Protein AF-A0AAV0Z6N3-F1 (afdb_monomer)

Nearest PDB structures (foldseek):
  2zvw-assembly2_E  TM=8.796E-01  e=1.161E-08  Arabidopsis thaliana
  6gis-assembly1_C  TM=9.008E-01  e=3.894E-07  Homo sapiens
  8e84-assembly3_C  TM=8.777E-01  e=7.581E-07  Homo sapiens
  7nv0-assembly1_C  TM=8.852E-01  e=5.949E-07  Homo sapiens
  6wac-assembly1_A  TM=8.703E-01  e=3.886E-05  Saccharomyces cerevisiae

Radius of gyration: 22.18 Å; Cα contacts (8 Å, |Δi|>4): 247; chains: 1; bounding box: 55×43×53 Å

pLDDT: mean 71.26, std 20.75, range [21.42, 95.44]

Structure (mmCIF, N/CA/C/O backbone):
data_AF-A0AAV0Z6N3-F1
#
_entry.id   AF-A0AAV0Z6N3-F1
#
loop_
_atom_site.group_PDB
_atom_site.id
_atom_site.type_symbol
_atom_site.label_atom_id
_atom_site.label_alt_id
_atom_site.label_comp_id
_atom_site.label_asym_id
_atom_site.label_entity_id
_atom_site.label_seq_id
_atom_site.pdbx_PDB_ins_code
_atom_site.Cartn_x
_atom_site.Cartn_y
_atom_site.Cartn_z
_atom_site.occupancy
_atom_site.B_iso_or_equiv
_atom_site.auth_seq_id
_atom_site.auth_comp_id
_atom_site.auth_asym_id
_atom_site.auth_atom_id
_atom_site.pdbx_PDB_model_num
ATOM 1 N N . MET A 1 1 ? 9.423 -28.479 -12.939 1.00 25.20 1 MET A N 1
ATOM 2 C CA . MET A 1 1 ? 10.544 -28.458 -11.970 1.00 25.20 1 MET A CA 1
ATOM 3 C C . MET A 1 1 ? 10.750 -27.054 -11.373 1.00 25.20 1 MET A C 1
ATOM 5 O O . MET A 1 1 ? 11.873 -26.590 -11.308 1.00 25.20 1 MET A O 1
ATOM 9 N N . ASN A 1 2 ? 9.684 -26.370 -10.924 1.00 25.98 2 ASN A N 1
ATOM 10 C CA . ASN A 1 2 ? 9.764 -25.022 -10.322 1.00 25.98 2 ASN A CA 1
ATOM 11 C C . ASN A 1 2 ? 8.665 -24.808 -9.256 1.00 25.98 2 ASN A C 1
ATOM 13 O O . ASN A 1 2 ? 8.026 -23.768 -9.179 1.00 25.98 2 ASN A O 1
ATOM 17 N N . LEU A 1 3 ? 8.457 -25.821 -8.408 1.00 26.02 3 LEU A N 1
ATOM 18 C CA . LEU A 1 3 ? 7.497 -25.819 -7.290 1.00 26.02 3 LEU A CA 1
ATOM 19 C C . LEU A 1 3 ? 8.023 -25.132 -6.012 1.00 26.02 3 LEU A C 1
ATOM 21 O O . LEU A 1 3 ? 7.405 -25.222 -4.958 1.00 26.02 3 LEU A O 1
ATOM 25 N N . MET A 1 4 ? 9.170 -24.452 -6.065 1.00 25.97 4 MET A N 1
ATOM 26 C CA . MET A 1 4 ? 9.874 -24.035 -4.848 1.00 25.97 4 MET A CA 1
ATOM 27 C C . MET A 1 4 ? 9.776 -22.531 -4.534 1.00 25.97 4 MET A C 1
ATOM 29 O O . MET A 1 4 ? 9.756 -22.190 -3.363 1.00 25.97 4 MET A O 1
ATOM 33 N N . SER A 1 5 ? 9.659 -21.593 -5.481 1.00 31.53 5 SER A N 1
ATOM 34 C CA . SER A 1 5 ? 9.937 -20.173 -5.151 1.00 31.53 5 SER A CA 1
ATOM 35 C C . SER A 1 5 ? 8.857 -19.452 -4.324 1.00 31.53 5 SER A C 1
ATOM 37 O O . SER A 1 5 ? 9.195 -18.704 -3.409 1.00 31.53 5 SER A O 1
ATOM 39 N N . SER A 1 6 ? 7.567 -19.692 -4.569 1.00 31.03 6 SER A N 1
ATOM 40 C CA . SER A 1 6 ? 6.484 -19.022 -3.824 1.00 31.03 6 SER A CA 1
ATOM 41 C C . SER A 1 6 ? 6.071 -19.740 -2.550 1.00 31.03 6 SER A C 1
ATOM 43 O O . SER A 1 6 ? 5.692 -19.085 -1.580 1.00 31.03 6 SER A O 1
ATOM 45 N N . SER A 1 7 ? 6.180 -21.074 -2.560 1.00 29.70 7 SER A N 1
ATOM 46 C CA . SER A 1 7 ? 6.128 -21.882 -1.349 1.00 29.70 7 SER A CA 1
ATOM 47 C C . SER A 1 7 ? 7.256 -21.420 -0.436 1.00 29.70 7 SER A C 1
ATOM 49 O O . SER A 1 7 ? 6.972 -21.008 0.675 1.00 29.70 7 SER A O 1
ATOM 51 N N . LEU A 1 8 ? 8.497 -21.267 -0.923 1.00 31.36 8 LEU A N 1
ATOM 52 C CA . LEU A 1 8 ? 9.571 -20.702 -0.104 1.00 31.36 8 LEU A CA 1
ATOM 53 C C . LEU A 1 8 ? 9.308 -19.267 0.372 1.00 31.36 8 LEU A C 1
ATOM 55 O O . LEU A 1 8 ? 9.775 -18.957 1.453 1.00 31.36 8 LEU A O 1
ATOM 59 N N . ALA A 1 9 ? 8.596 -18.392 -0.344 1.00 34.25 9 ALA A N 1
ATOM 60 C CA . ALA A 1 9 ? 8.317 -17.033 0.143 1.00 34.25 9 ALA A CA 1
ATOM 61 C C . ALA A 1 9 ? 7.304 -17.017 1.305 1.00 34.25 9 ALA A C 1
ATOM 63 O O . ALA A 1 9 ? 7.584 -16.428 2.348 1.00 34.25 9 ALA A O 1
ATOM 64 N N . HIS A 1 10 ? 6.184 -17.737 1.179 1.00 31.58 10 HIS A N 1
ATOM 65 C CA . HIS A 1 10 ? 5.205 -17.884 2.268 1.00 31.58 10 HIS A CA 1
ATOM 66 C C . HIS A 1 10 ? 5.765 -18.725 3.420 1.00 31.58 10 HIS A C 1
ATOM 68 O O . HIS A 1 10 ? 5.621 -18.366 4.583 1.00 31.58 10 HIS A O 1
ATOM 74 N N . HIS A 1 11 ? 6.501 -19.790 3.109 1.00 29.98 11 HIS A N 1
ATOM 75 C CA . HIS A 1 11 ? 7.144 -20.655 4.091 1.00 29.98 11 HIS A CA 1
ATOM 76 C C . HIS A 1 11 ? 8.338 -19.962 4.764 1.00 29.98 11 HIS A C 1
ATOM 78 O O . HIS A 1 11 ? 8.638 -20.296 5.903 1.00 29.98 11 HIS A O 1
ATOM 84 N N . ARG A 1 12 ? 8.991 -18.972 4.126 1.00 32.56 12 ARG A N 1
ATOM 85 C CA . ARG A 1 12 ? 10.012 -18.099 4.743 1.00 32.56 12 ARG A CA 1
ATOM 86 C C . ARG A 1 12 ? 9.408 -16.966 5.555 1.00 32.56 12 ARG A C 1
ATOM 88 O O . ARG A 1 12 ? 10.014 -16.634 6.559 1.00 32.56 12 ARG A O 1
ATOM 95 N N . LEU A 1 13 ? 8.254 -16.411 5.183 1.00 38.28 13 LEU A N 1
ATOM 96 C CA . LEU A 1 13 ? 7.533 -15.425 5.999 1.00 38.28 13 LEU A CA 1
ATOM 97 C C . LEU A 1 13 ? 6.929 -16.084 7.246 1.00 38.28 13 LEU A C 1
ATOM 99 O O . LEU A 1 13 ? 7.169 -15.613 8.352 1.00 38.28 13 LEU A O 1
ATOM 103 N N . ALA A 1 14 ? 6.283 -17.243 7.094 1.00 32.81 14 ALA A N 1
ATOM 104 C CA . ALA A 1 14 ? 5.817 -18.064 8.209 1.00 32.81 14 ALA A CA 1
ATOM 105 C C . ALA A 1 14 ? 6.985 -18.647 9.022 1.00 32.81 14 ALA A C 1
ATOM 107 O O . ALA A 1 14 ? 6.932 -18.655 10.243 1.00 32.81 14 ALA A O 1
ATOM 108 N N . SER A 1 15 ? 8.094 -19.063 8.391 1.00 33.09 15 SER A N 1
ATOM 109 C CA . SER A 1 15 ? 9.311 -19.479 9.113 1.00 33.09 15 SER A CA 1
ATOM 110 C C . SER A 1 15 ? 10.040 -18.310 9.767 1.00 33.09 15 SER A C 1
ATOM 112 O O . SER A 1 15 ? 10.738 -18.559 10.742 1.00 33.09 15 SER A O 1
ATOM 114 N N . ALA A 1 16 ? 9.953 -17.083 9.252 1.00 38.38 16 ALA A N 1
ATOM 115 C CA . ALA A 1 16 ? 10.537 -15.897 9.870 1.00 38.38 16 ALA A CA 1
ATOM 116 C C . ALA A 1 16 ? 9.685 -15.458 11.059 1.00 38.38 16 ALA A C 1
ATOM 118 O O . ALA A 1 16 ? 10.252 -15.245 12.121 1.00 38.38 16 ALA A O 1
ATOM 119 N N . ALA A 1 17 ? 8.356 -15.445 10.924 1.00 39.12 17 ALA A N 1
ATOM 120 C CA . ALA A 1 17 ? 7.414 -15.239 12.022 1.00 39.12 17 ALA A CA 1
ATOM 121 C C . ALA A 1 17 ? 7.553 -16.331 13.097 1.00 39.12 17 ALA A C 1
ATOM 123 O O . ALA A 1 17 ? 7.684 -16.012 14.273 1.00 39.12 17 ALA A O 1
ATOM 124 N N . ASN A 1 18 ? 7.673 -17.606 12.706 1.00 37.25 18 ASN A N 1
ATOM 125 C CA . ASN A 1 18 ? 7.923 -18.712 13.635 1.00 37.25 18 ASN A CA 1
ATOM 126 C C . ASN A 1 18 ? 9.351 -18.713 14.200 1.00 37.25 18 ASN A C 1
ATOM 128 O O . ASN A 1 18 ? 9.530 -19.136 15.334 1.00 37.25 18 ASN A O 1
ATOM 132 N N . LYS A 1 19 ? 10.373 -18.214 13.485 1.00 38.09 19 LYS A N 1
ATOM 133 C CA . LYS A 1 19 ? 11.733 -18.014 14.036 1.00 38.09 19 LYS A CA 1
ATOM 134 C C . LYS A 1 19 ? 11.826 -16.796 14.954 1.00 38.09 19 LYS A C 1
ATOM 136 O O . LYS A 1 19 ? 12.632 -16.823 15.879 1.00 38.09 19 LYS A O 1
ATOM 141 N N . LEU A 1 20 ? 11.033 -15.751 14.708 1.00 41.56 20 LEU A N 1
ATOM 142 C CA . LEU A 1 20 ? 10.832 -14.611 15.608 1.00 41.56 20 LEU A CA 1
ATOM 143 C C . LEU A 1 20 ? 10.114 -15.082 16.880 1.00 41.56 20 LEU A C 1
ATOM 145 O O . LEU A 1 20 ? 10.585 -14.807 17.980 1.00 41.56 20 LEU A O 1
ATOM 149 N N . ALA A 1 21 ? 9.070 -15.903 16.736 1.00 40.72 21 ALA A N 1
ATOM 150 C CA . ALA A 1 21 ? 8.359 -16.522 17.851 1.00 40.72 21 ALA A CA 1
ATOM 151 C C . ALA A 1 21 ? 9.221 -17.542 18.622 1.00 40.72 21 ALA A C 1
ATOM 153 O O . ALA A 1 21 ? 9.160 -17.597 19.847 1.00 40.72 21 ALA A O 1
ATOM 154 N N . SER A 1 22 ? 10.074 -18.322 17.944 1.00 40.94 22 SER A N 1
ATOM 155 C CA . SER A 1 22 ? 10.900 -19.357 18.585 1.00 40.94 22 SER A CA 1
ATOM 156 C C . SER A 1 22 ? 12.205 -18.833 19.195 1.00 40.94 22 SER A C 1
ATOM 158 O O . SER A 1 22 ? 12.846 -19.563 19.949 1.00 40.94 22 SER A O 1
ATOM 160 N N . ARG A 1 23 ? 12.650 -17.611 18.857 1.00 42.25 23 ARG A N 1
ATOM 161 C CA . ARG A 1 23 ? 13.856 -16.990 19.445 1.00 42.25 23 ARG A CA 1
ATOM 162 C C . ARG A 1 23 ? 13.564 -16.094 20.646 1.00 42.25 23 ARG A C 1
ATOM 164 O O . ARG A 1 23 ? 14.465 -15.899 21.454 1.00 42.25 23 ARG A O 1
ATOM 171 N N . HIS A 1 24 ? 12.335 -15.616 20.822 1.00 49.03 24 HIS A N 1
ATOM 172 C CA . HIS A 1 24 ? 11.950 -14.810 21.985 1.00 49.03 24 HIS A CA 1
ATOM 173 C C . HIS A 1 24 ? 11.291 -15.643 23.081 1.00 49.03 24 HIS A C 1
ATOM 175 O O . HIS A 1 24 ? 10.204 -15.350 23.571 1.00 49.03 24 HIS A O 1
ATOM 181 N N . HIS A 1 25 ? 11.997 -16.676 23.535 1.00 48.16 25 HIS A N 1
ATOM 182 C CA . HIS A 1 25 ? 11.703 -17.237 24.844 1.00 48.16 25 HIS A CA 1
ATOM 183 C C . HIS A 1 25 ? 12.368 -16.340 25.904 1.00 48.16 25 HIS A C 1
ATOM 185 O O . HIS A 1 25 ? 13.529 -16.569 26.242 1.00 48.16 25 HIS A O 1
ATOM 191 N N . ARG A 1 26 ? 11.606 -15.352 26.417 1.00 53.78 26 ARG A N 1
ATOM 192 C CA . ARG A 1 26 ? 11.903 -14.443 27.558 1.00 53.78 26 ARG A CA 1
ATOM 193 C C . ARG A 1 26 ? 12.458 -13.044 27.241 1.00 53.78 26 ARG A C 1
ATOM 195 O O . ARG A 1 26 ? 13.438 -12.634 27.853 1.00 53.78 26 ARG A O 1
ATOM 202 N N . ASP A 1 27 ? 11.808 -12.277 26.368 1.00 70.25 27 ASP A N 1
ATOM 203 C CA . ASP A 1 27 ? 11.916 -10.813 26.474 1.00 70.25 27 ASP A CA 1
ATOM 204 C C . ASP A 1 27 ? 10.678 -10.275 27.205 1.00 70.25 27 ASP A C 1
ATOM 206 O O . ASP A 1 27 ? 9.588 -10.175 26.638 1.00 70.25 27 ASP A O 1
ATOM 210 N N . THR A 1 28 ? 10.836 -9.998 28.499 1.00 77.06 28 THR A N 1
ATOM 211 C CA . THR A 1 28 ? 9.780 -9.443 29.357 1.00 77.06 28 THR A CA 1
ATOM 212 C C . THR A 1 28 ? 9.321 -8.067 28.884 1.00 77.06 28 THR A C 1
ATOM 214 O O . THR A 1 28 ? 8.155 -7.724 29.075 1.00 77.06 28 THR A O 1
ATOM 217 N N . HIS A 1 29 ? 10.191 -7.298 28.224 1.00 77.50 29 HIS A N 1
ATOM 218 C CA . HIS A 1 29 ? 9.825 -6.006 27.658 1.00 77.50 29 HIS A CA 1
ATOM 219 C C . HIS A 1 29 ? 8.903 -6.178 26.449 1.00 77.50 29 HIS A C 1
ATOM 221 O O . HIS A 1 29 ? 7.857 -5.535 26.380 1.00 77.50 29 HIS A O 1
ATOM 227 N N . LEU A 1 30 ? 9.226 -7.111 25.548 1.00 69.12 30 LEU A N 1
ATOM 228 C CA . LEU A 1 30 ? 8.374 -7.422 24.398 1.00 69.12 30 LEU A CA 1
ATOM 229 C C . LEU A 1 30 ? 7.004 -7.959 24.836 1.00 69.12 30 LEU A C 1
ATOM 231 O O . LEU A 1 30 ? 5.982 -7.558 24.289 1.00 69.12 30 LEU A O 1
ATOM 235 N N . GLN A 1 31 ? 6.969 -8.824 25.853 1.00 69.81 31 GLN A N 1
ATOM 236 C CA . GLN A 1 31 ? 5.712 -9.331 26.417 1.00 69.81 31 GLN A CA 1
ATOM 237 C C . GLN A 1 31 ? 4.8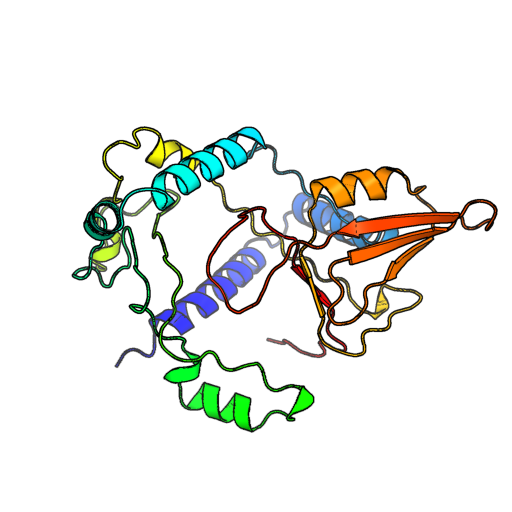60 -8.215 27.029 1.00 69.81 31 GLN A C 1
ATOM 239 O O . GLN A 1 31 ? 3.650 -8.195 26.808 1.00 69.81 31 GLN A O 1
ATOM 244 N N . SER A 1 32 ? 5.483 -7.271 27.744 1.00 79.56 32 SER A N 1
ATOM 245 C CA . SER A 1 32 ? 4.797 -6.086 28.269 1.00 79.56 32 SER A CA 1
ATOM 246 C C . SER A 1 32 ? 4.229 -5.225 27.143 1.00 79.56 32 SER A C 1
ATOM 248 O O . SER A 1 32 ? 3.055 -4.881 27.185 1.00 79.56 32 SER A O 1
ATOM 250 N N . LEU A 1 33 ? 5.015 -4.947 26.098 1.00 77.31 33 LEU A N 1
ATOM 251 C CA . LEU A 1 33 ? 4.557 -4.173 24.942 1.00 77.31 33 LEU A CA 1
ATOM 252 C C . LEU A 1 33 ? 3.401 -4.862 24.208 1.00 77.31 33 LEU A C 1
ATOM 254 O O . LEU A 1 33 ? 2.427 -4.207 23.850 1.00 77.31 33 LEU A O 1
ATOM 258 N N . CYS A 1 34 ? 3.466 -6.181 24.011 1.00 71.56 34 CYS A N 1
ATOM 259 C CA . CYS A 1 34 ? 2.359 -6.940 23.431 1.00 71.56 34 CYS A CA 1
ATOM 260 C C . CYS A 1 34 ? 1.102 -6.881 24.311 1.00 71.56 34 CYS A C 1
ATOM 262 O O . CYS A 1 34 ? -0.001 -6.765 23.777 1.00 71.56 34 CYS A O 1
ATOM 264 N N . ALA A 1 35 ? 1.253 -6.938 25.638 1.00 72.06 35 ALA A N 1
ATOM 265 C CA . ALA A 1 35 ? 0.140 -6.796 26.571 1.00 72.06 35 ALA A CA 1
ATOM 266 C C . ALA A 1 35 ? -0.457 -5.382 26.530 1.00 72.06 35 ALA A C 1
ATOM 268 O O . ALA A 1 35 ? -1.676 -5.248 26.517 1.00 72.06 35 ALA A O 1
ATOM 269 N N . ASP A 1 36 ? 0.373 -4.343 26.437 1.00 76.56 36 ASP A N 1
ATOM 270 C CA . ASP A 1 36 ? -0.077 -2.955 26.315 1.00 76.56 36 ASP A CA 1
ATOM 271 C C . ASP A 1 36 ? -0.794 -2.707 24.983 1.00 76.56 36 ASP A C 1
ATOM 273 O O . ASP A 1 36 ? -1.849 -2.077 24.967 1.00 76.56 36 ASP A O 1
ATOM 277 N N . VAL A 1 37 ? -0.285 -3.261 23.878 1.00 71.94 37 VAL A N 1
ATOM 278 C CA . VAL A 1 37 ? -0.951 -3.247 22.565 1.00 71.94 37 VAL A 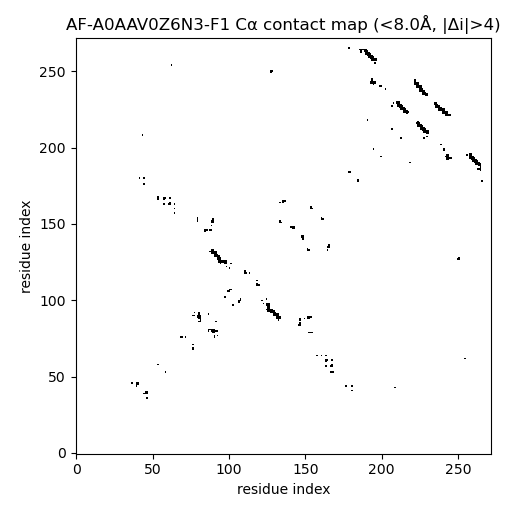CA 1
ATOM 279 C C . VAL A 1 37 ? -2.298 -3.957 22.631 1.00 71.94 37 VAL A C 1
ATOM 281 O O . VAL A 1 37 ? -3.301 -3.402 22.192 1.00 71.94 37 VAL A O 1
ATOM 284 N N . SER A 1 38 ? -2.337 -5.162 23.204 1.00 69.19 38 SER A N 1
ATOM 285 C CA . SER A 1 38 ? -3.573 -5.932 23.348 1.00 69.19 38 SER A CA 1
ATOM 286 C C . SER A 1 38 ? -4.590 -5.210 24.226 1.00 69.19 38 SER A C 1
ATOM 288 O O . SER A 1 38 ? -5.765 -5.189 23.873 1.00 69.19 38 SER A O 1
ATOM 290 N N . ARG A 1 39 ? -4.148 -4.622 25.345 1.00 76.75 39 ARG A N 1
ATOM 291 C CA . ARG A 1 39 ? -4.998 -3.860 26.263 1.00 76.75 39 ARG A CA 1
ATOM 292 C C . ARG A 1 39 ? -5.540 -2.605 25.588 1.00 76.75 39 ARG A C 1
ATOM 294 O O . ARG A 1 39 ? -6.743 -2.389 25.604 1.00 76.75 39 ARG A O 1
ATOM 301 N N . THR A 1 40 ? -4.673 -1.840 24.923 1.00 69.38 40 THR A N 1
ATOM 302 C CA . THR A 1 40 ? -5.073 -0.647 24.162 1.00 69.38 40 THR A CA 1
ATOM 303 C C . THR A 1 40 ? -6.117 -1.026 23.120 1.00 69.38 40 THR A C 1
ATOM 305 O O . THR A 1 40 ? -7.196 -0.459 23.110 1.00 69.38 40 THR A O 1
ATOM 308 N N . LEU A 1 41 ? -5.863 -2.060 22.314 1.00 60.09 41 LEU A N 1
ATOM 309 C CA . LEU A 1 41 ? -6.835 -2.540 21.332 1.00 60.09 41 LEU A CA 1
ATOM 310 C C . LEU A 1 41 ? -8.150 -3.014 21.966 1.00 60.09 41 LEU A C 1
ATOM 312 O O . LEU A 1 41 ? -9.196 -2.802 21.362 1.00 60.09 41 LEU A O 1
ATOM 316 N N . SER A 1 42 ? -8.120 -3.639 23.148 1.00 58.88 42 SER A N 1
ATOM 317 C CA . SER A 1 42 ? -9.345 -4.069 23.835 1.00 58.88 42 SER A CA 1
ATOM 318 C C . SER A 1 42 ? -10.139 -2.920 24.449 1.00 58.88 42 SER A C 1
ATOM 320 O O . SER A 1 42 ? -11.357 -3.009 24.516 1.00 58.88 42 SER A O 1
ATOM 322 N N . GLU A 1 43 ? -9.462 -1.871 24.914 1.00 68.00 43 GLU A N 1
ATOM 323 C CA . GLU A 1 43 ? -10.092 -0.744 25.608 1.00 68.00 43 GLU A CA 1
ATOM 324 C C . GLU A 1 43 ? -10.551 0.339 24.628 1.00 68.00 43 GLU A C 1
ATOM 326 O O . GLU A 1 43 ? -11.619 0.909 24.806 1.00 68.00 43 GLU A O 1
ATOM 331 N N . THR A 1 44 ? -9.768 0.615 23.582 1.00 62.88 44 THR A N 1
ATOM 332 C CA . THR A 1 44 ? -10.002 1.745 22.668 1.00 62.88 44 THR A CA 1
ATOM 333 C C . THR A 1 44 ? -10.423 1.318 21.262 1.00 62.88 44 THR A C 1
ATOM 335 O O . THR A 1 44 ? -10.781 2.166 20.447 1.00 62.88 44 THR A O 1
ATOM 338 N N . GLY A 1 45 ? -10.311 0.029 20.916 1.00 48.50 45 GL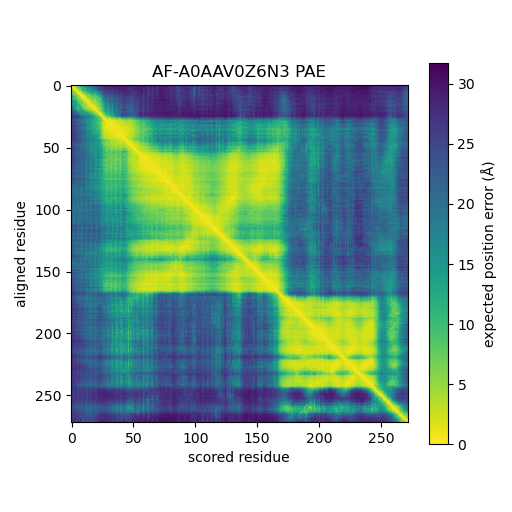Y A N 1
ATOM 339 C CA . GLY A 1 45 ? -10.606 -0.488 19.573 1.00 48.50 45 GLY A CA 1
ATOM 340 C C . GLY A 1 45 ? -9.625 -0.050 18.474 1.00 48.50 45 GLY A C 1
ATOM 341 O O . GLY A 1 45 ? -9.743 -0.501 17.334 1.00 48.50 45 GLY A O 1
ATOM 342 N N . ALA A 1 46 ? -8.639 0.800 18.782 1.00 52.62 46 ALA A N 1
ATOM 343 C CA . ALA A 1 46 ? -7.713 1.360 17.803 1.00 52.62 46 ALA A CA 1
ATOM 344 C C . ALA A 1 46 ? -6.316 1.592 18.394 1.00 52.62 46 ALA A C 1
ATOM 346 O O . ALA A 1 46 ? -6.153 2.076 19.511 1.00 52.62 46 ALA A O 1
ATOM 347 N N . LEU A 1 47 ? -5.284 1.299 17.601 1.00 60.59 47 LEU A N 1
ATOM 348 C CA . LEU A 1 47 ? -3.889 1.534 17.962 1.00 60.59 47 LEU A CA 1
ATOM 349 C C . LEU A 1 47 ? -3.190 2.322 16.857 1.00 60.59 47 LEU A C 1
ATOM 351 O O . LEU A 1 47 ? -3.160 1.889 15.705 1.00 60.59 47 LEU A O 1
ATOM 355 N N . LEU A 1 48 ? -2.567 3.442 17.227 1.00 61.38 48 LEU A N 1
ATOM 356 C CA . LEU A 1 48 ? -1.661 4.175 16.35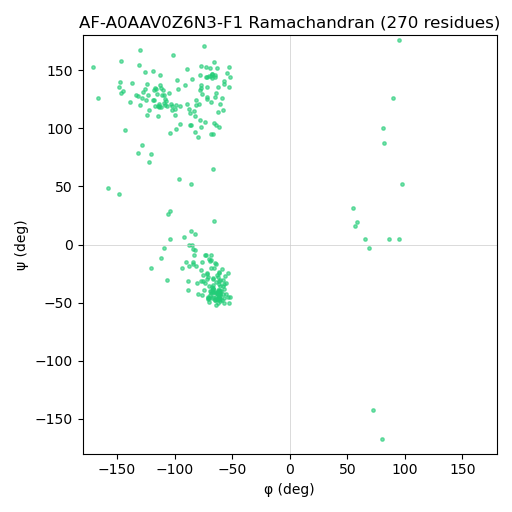1 1.00 61.38 48 LEU A CA 1
ATOM 357 C C . LEU A 1 48 ? -0.214 3.825 16.705 1.00 61.38 48 LEU A C 1
ATOM 359 O O . LEU A 1 48 ? 0.254 4.121 17.803 1.00 61.38 48 LEU A O 1
ATOM 363 N N . VAL A 1 49 ? 0.505 3.219 15.762 1.00 65.50 49 VAL A N 1
ATOM 364 C CA . VAL A 1 49 ? 1.928 2.900 15.922 1.00 65.50 49 VAL A CA 1
ATOM 365 C C . VAL A 1 49 ? 2.754 3.976 15.229 1.00 65.50 49 VAL A C 1
ATOM 367 O O . VAL A 1 49 ? 2.637 4.167 14.021 1.00 65.50 49 VAL A O 1
ATOM 370 N N . LYS A 1 50 ? 3.603 4.672 15.991 1.00 63.50 50 LYS A N 1
ATOM 371 C CA . LYS A 1 50 ? 4.602 5.601 15.453 1.00 63.50 50 LYS A CA 1
ATOM 372 C C . LYS A 1 50 ? 5.969 4.929 15.472 1.00 63.50 50 LYS A C 1
ATOM 374 O O . LYS A 1 50 ? 6.501 4.666 16.548 1.00 63.50 50 LYS A O 1
ATOM 379 N N . ASP A 1 51 ? 6.547 4.697 14.300 1.00 65.50 51 ASP A N 1
ATOM 380 C CA . ASP A 1 51 ? 7.951 4.309 14.192 1.00 65.50 51 ASP A CA 1
ATOM 381 C C . ASP A 1 51 ? 8.814 5.579 14.156 1.00 65.50 51 ASP A C 1
ATOM 383 O O . ASP A 1 51 ? 8.715 6.348 13.202 1.00 65.50 51 ASP A O 1
ATOM 387 N N . PRO A 1 52 ? 9.645 5.855 15.175 1.00 69.25 52 PRO A N 1
ATOM 388 C CA . PRO A 1 52 ? 10.475 7.057 15.192 1.00 69.25 52 PRO A CA 1
ATOM 389 C C . PRO A 1 52 ? 11.592 7.039 14.137 1.00 69.25 52 PRO A C 1
ATOM 391 O O . PRO A 1 52 ? 12.263 8.052 13.966 1.00 69.25 52 PRO A O 1
ATOM 394 N N . ARG A 1 53 ? 11.826 5.906 13.462 1.00 68.06 53 ARG A N 1
ATOM 395 C CA . ARG A 1 53 ? 12.839 5.770 12.407 1.00 68.06 53 ARG A CA 1
ATOM 396 C C . ARG A 1 53 ? 12.349 6.252 11.043 1.00 68.06 53 ARG A C 1
ATOM 398 O O . ARG A 1 53 ? 13.163 6.325 10.129 1.00 68.06 53 ARG A O 1
ATOM 405 N N . CYS A 1 54 ? 11.057 6.546 10.915 1.00 67.25 54 CYS A N 1
ATOM 406 C CA . CYS A 1 54 ? 10.433 7.006 9.682 1.00 67.25 54 CYS A CA 1
ATOM 407 C C . CYS A 1 54 ? 9.750 8.344 9.938 1.00 67.25 54 CYS A C 1
ATOM 409 O O . CYS A 1 54 ? 8.959 8.478 10.878 1.00 67.25 54 CYS A O 1
ATOM 411 N N . THR A 1 55 ? 10.038 9.328 9.098 1.00 74.31 55 THR A N 1
ATOM 412 C CA . THR A 1 55 ? 9.366 10.625 9.147 1.00 74.31 55 THR A CA 1
ATOM 413 C C . THR A 1 55 ? 8.297 10.724 8.061 1.00 74.31 55 THR A C 1
ATOM 415 O O . THR A 1 55 ? 8.259 9.918 7.129 1.00 74.31 55 THR A O 1
ATOM 418 N N . VAL A 1 56 ? 7.382 11.686 8.203 1.00 73.19 56 VAL A N 1
ATOM 419 C CA . VAL A 1 56 ? 6.387 11.955 7.151 1.00 73.19 56 VAL A CA 1
ATOM 420 C C . VAL A 1 56 ? 7.103 12.514 5.922 1.00 73.19 56 VAL A C 1
ATOM 422 O O . VAL A 1 56 ? 6.796 12.137 4.799 1.00 73.19 56 VAL A O 1
ATOM 425 N N . GLU A 1 57 ? 8.131 13.319 6.160 1.00 79.69 57 GLU A N 1
ATOM 426 C CA . GLU A 1 57 ? 8.988 13.927 5.155 1.00 79.69 57 GLU A CA 1
ATOM 427 C C . GLU A 1 57 ? 9.726 12.874 4.308 1.00 79.69 57 GLU A C 1
ATOM 429 O O . GLU A 1 57 ? 9.812 13.028 3.091 1.00 79.69 57 GLU A O 1
ATOM 434 N N . ASP A 1 58 ? 10.199 11.773 4.911 1.00 77.50 58 ASP A N 1
ATOM 435 C CA . ASP A 1 58 ? 10.803 10.650 4.170 1.00 77.50 58 ASP A CA 1
ATOM 436 C C . ASP A 1 58 ? 9.801 9.993 3.213 1.00 77.50 58 ASP A C 1
ATOM 438 O O . ASP A 1 58 ? 10.142 9.634 2.084 1.00 77.50 58 ASP A O 1
ATOM 442 N N . ASN A 1 59 ? 8.557 9.829 3.674 1.00 77.44 59 ASN A N 1
ATOM 443 C CA . ASN A 1 59 ? 7.483 9.255 2.875 1.00 77.44 59 ASN A CA 1
ATOM 444 C C . ASN A 1 59 ? 7.102 10.182 1.714 1.00 77.44 59 ASN A C 1
ATOM 446 O O . ASN A 1 59 ? 6.996 9.714 0.583 1.00 77.44 59 ASN A O 1
ATOM 450 N N . ASP A 1 60 ? 6.943 11.478 1.977 1.00 79.00 60 ASP A N 1
ATOM 451 C CA . ASP A 1 60 ? 6.616 12.471 0.951 1.00 79.00 60 ASP A CA 1
ATOM 452 C C . ASP A 1 60 ? 7.726 12.541 -0.108 1.00 79.00 60 ASP A C 1
ATOM 454 O O . ASP A 1 60 ? 7.452 12.442 -1.301 1.00 79.00 60 ASP A O 1
ATOM 458 N N . HIS A 1 61 ? 8.995 12.564 0.314 1.00 83.69 61 HIS A N 1
ATOM 459 C CA . HIS A 1 61 ? 10.136 12.545 -0.602 1.00 83.69 61 HIS A CA 1
ATOM 460 C C . HIS A 1 61 ? 10.170 11.282 -1.480 1.00 83.69 61 HIS A C 1
ATOM 462 O O . HIS A 1 61 ? 10.416 11.367 -2.687 1.00 83.69 61 HIS A O 1
ATOM 468 N N . PHE A 1 62 ? 9.900 10.107 -0.900 1.00 84.38 62 PHE A N 1
ATOM 469 C CA . PHE A 1 62 ? 9.789 8.861 -1.659 1.00 84.38 62 PHE A CA 1
ATOM 470 C C . PHE A 1 62 ? 8.651 8.919 -2.687 1.00 84.38 62 PHE A C 1
ATOM 472 O O . PHE A 1 62 ? 8.854 8.538 -3.843 1.00 84.38 62 PHE A O 1
ATOM 479 N N . ILE A 1 63 ? 7.470 9.397 -2.285 1.00 80.12 63 ILE A N 1
ATOM 480 C CA . ILE A 1 63 ? 6.297 9.488 -3.162 1.00 80.12 63 ILE A CA 1
ATOM 481 C C . ILE A 1 63 ? 6.570 10.458 -4.313 1.00 80.12 63 ILE A C 1
ATOM 483 O O . ILE A 1 63 ? 6.463 10.045 -5.469 1.00 80.12 63 ILE A O 1
ATOM 487 N N . ASP A 1 64 ? 7.015 11.682 -4.024 1.00 84.69 64 ASP A N 1
ATOM 488 C CA . ASP A 1 64 ? 7.319 12.712 -5.027 1.00 84.69 64 ASP A CA 1
ATOM 489 C C . ASP A 1 64 ? 8.333 12.205 -6.065 1.00 84.69 64 ASP A C 1
ATOM 491 O O . ASP A 1 64 ? 8.185 12.390 -7.282 1.00 84.69 64 ASP A O 1
ATOM 495 N N . MET A 1 65 ? 9.370 11.506 -5.597 1.00 92.00 65 MET A N 1
ATOM 496 C CA . MET A 1 65 ? 10.372 10.897 -6.465 1.00 92.00 65 MET A CA 1
ATOM 497 C C . MET A 1 65 ? 9.763 9.813 -7.365 1.00 92.00 65 MET A C 1
ATOM 499 O O . MET A 1 65 ? 10.051 9.769 -8.569 1.00 92.00 65 MET A O 1
ATOM 503 N N . MET A 1 66 ? 8.931 8.932 -6.808 1.00 87.25 66 MET A N 1
ATOM 504 C CA . MET A 1 66 ? 8.289 7.856 -7.563 1.00 87.25 66 MET A CA 1
ATOM 505 C C . MET A 1 66 ? 7.282 8.400 -8.581 1.00 87.25 66 MET A C 1
ATOM 507 O O . MET A 1 66 ? 7.244 7.912 -9.713 1.00 87.25 66 MET A O 1
ATOM 511 N N . GLU A 1 67 ? 6.532 9.447 -8.242 1.00 86.88 67 GLU A N 1
ATOM 512 C CA . GLU A 1 67 ? 5.627 10.144 -9.161 1.00 86.88 67 GLU A CA 1
ATOM 513 C C . GLU A 1 67 ? 6.387 10.766 -10.335 1.00 86.88 67 GLU A C 1
ATOM 515 O O . GLU A 1 67 ? 6.041 10.545 -11.504 1.00 86.88 67 GLU A O 1
ATOM 520 N N . LYS A 1 68 ? 7.493 11.462 -10.055 1.00 89.50 68 LYS A N 1
ATOM 521 C CA . LYS A 1 68 ? 8.390 12.012 -11.083 1.00 89.50 68 LYS A CA 1
ATOM 522 C C . LYS A 1 68 ? 8.970 10.913 -11.982 1.00 89.50 68 LYS A C 1
ATOM 524 O O . LYS A 1 68 ? 9.054 11.081 -13.203 1.00 89.50 68 LYS A O 1
ATOM 529 N N . TYR A 1 69 ? 9.344 9.766 -11.415 1.00 92.06 69 TYR A N 1
ATOM 530 C CA . TYR A 1 69 ? 9.809 8.613 -12.191 1.00 92.06 69 TYR A CA 1
ATOM 531 C C . TYR A 1 69 ? 8.716 8.031 -13.081 1.00 92.06 69 TYR A C 1
ATOM 533 O O . TYR A 1 69 ? 8.943 7.831 -14.276 1.00 92.06 69 TYR A O 1
ATOM 541 N N . PHE A 1 70 ? 7.516 7.799 -12.555 1.00 88.56 70 PHE A N 1
ATOM 542 C CA . PHE A 1 70 ? 6.436 7.207 -13.341 1.00 88.56 70 PHE A CA 1
ATOM 543 C C . PHE A 1 70 ? 5.855 8.156 -14.392 1.00 88.56 70 PHE A C 1
ATOM 545 O O . PHE A 1 70 ? 5.409 7.668 -15.438 1.00 88.56 70 PHE A O 1
ATOM 552 N N . SER A 1 71 ? 5.983 9.468 -14.180 1.00 90.12 71 SER A N 1
ATOM 553 C CA . SER A 1 71 ? 5.715 10.519 -15.171 1.00 90.12 71 SER A CA 1
ATOM 554 C C . SER A 1 71 ? 6.724 10.540 -16.326 1.00 90.12 71 SER A C 1
ATOM 556 O O . SER A 1 71 ? 6.487 11.179 -17.352 1.00 90.12 71 SER A O 1
ATOM 558 N N . SER A 1 72 ? 7.856 9.837 -16.201 1.00 92.50 72 SER A N 1
ATOM 559 C CA . SER A 1 72 ? 8.846 9.750 -17.275 1.00 92.50 72 SER A CA 1
ATOM 560 C C . SER A 1 72 ? 8.329 8.921 -18.465 1.00 92.50 72 SER A C 1
ATOM 562 O O . SER A 1 72 ? 7.536 7.987 -18.279 1.00 92.50 72 SER A O 1
ATOM 564 N N . PRO A 1 73 ? 8.807 9.195 -19.698 1.00 95.06 73 PRO A N 1
ATOM 565 C CA . PRO A 1 73 ? 8.366 8.484 -20.896 1.00 95.06 73 PRO A CA 1
ATOM 566 C C . PRO A 1 73 ? 8.504 6.962 -20.781 1.00 95.06 73 PRO A C 1
ATOM 568 O O . PRO A 1 73 ? 9.449 6.453 -20.176 1.00 95.06 73 PRO A O 1
ATOM 571 N N . HIS A 1 74 ? 7.603 6.218 -21.427 1.00 91.81 74 HIS A N 1
ATOM 572 C CA . HIS A 1 74 ? 7.642 4.751 -21.447 1.00 91.81 74 HIS A CA 1
ATOM 573 C C . HIS A 1 74 ? 9.020 4.212 -21.871 1.00 91.81 74 HIS A C 1
ATOM 575 O O . HIS A 1 74 ? 9.588 3.356 -21.196 1.00 91.81 74 HIS A O 1
ATOM 581 N N . GLU A 1 75 ? 9.601 4.784 -22.931 1.00 94.75 75 GLU A N 1
ATOM 582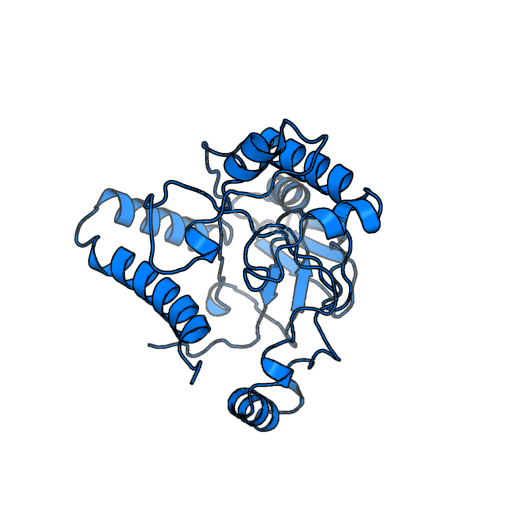 C CA . GLU A 1 75 ? 10.936 4.426 -23.427 1.00 94.75 75 GLU A CA 1
ATOM 583 C C . GLU A 1 75 ? 12.056 4.652 -22.413 1.00 94.75 75 GLU A C 1
ATOM 585 O O . GLU A 1 75 ? 13.072 3.960 -22.445 1.00 94.75 75 GLU A O 1
ATOM 590 N N . PHE A 1 76 ? 11.903 5.639 -21.530 1.00 95.44 76 PHE A N 1
ATOM 591 C CA . PHE A 1 76 ? 12.849 5.844 -20.448 1.00 95.44 76 PHE A CA 1
ATOM 592 C C . PHE A 1 76 ? 12.719 4.710 -19.435 1.00 95.44 76 PHE A C 1
ATOM 594 O O . PHE A 1 76 ? 13.732 4.086 -19.125 1.00 95.44 76 PHE A O 1
ATOM 601 N N . LYS A 1 77 ? 11.490 4.406 -18.996 1.00 93.62 77 LYS A N 1
ATOM 602 C CA . LYS A 1 77 ? 11.211 3.406 -17.956 1.00 93.62 77 LYS A CA 1
ATOM 603 C C . LYS A 1 77 ? 11.686 2.008 -18.356 1.00 93.62 77 LYS A C 1
ATOM 605 O O . LYS A 1 77 ? 12.411 1.365 -17.601 1.00 93.62 77 LYS A O 1
ATOM 610 N N . ILE A 1 78 ? 11.387 1.564 -19.580 1.00 94.00 78 ILE A N 1
ATOM 611 C CA . ILE A 1 78 ? 11.795 0.228 -20.057 1.00 94.00 78 ILE A CA 1
ATOM 612 C C . ILE A 1 78 ? 13.316 0.028 -20.089 1.00 94.00 78 ILE A C 1
ATOM 614 O O . ILE A 1 78 ? 13.778 -1.091 -19.925 1.00 94.00 78 ILE A O 1
ATOM 618 N N . ARG A 1 79 ? 14.144 1.080 -20.197 1.00 94.56 79 ARG A N 1
ATOM 619 C CA . ARG A 1 79 ? 15.619 0.926 -20.150 1.00 94.56 79 ARG A CA 1
ATOM 620 C C . ARG A 1 79 ? 16.122 0.395 -18.800 1.00 94.56 79 ARG A C 1
ATOM 622 O O . ARG A 1 79 ? 17.274 -0.036 -18.688 1.00 94.56 79 ARG A O 1
ATOM 629 N N . GLN A 1 80 ? 15.295 0.457 -17.758 1.00 93.69 80 GLN A N 1
ATOM 630 C CA . GLN A 1 80 ? 15.617 -0.058 -16.429 1.00 93.69 80 GLN A CA 1
ATOM 631 C C . GLN A 1 80 ? 15.262 -1.541 -16.245 1.00 93.69 80 GLN A C 1
ATOM 633 O O . GLN A 1 80 ? 15.522 -2.078 -15.171 1.00 93.69 80 GLN A O 1
ATOM 638 N N . GLU A 1 81 ? 14.706 -2.220 -17.250 1.00 94.31 81 GLU A N 1
ATOM 639 C CA . GLU A 1 81 ? 14.326 -3.628 -17.117 1.00 94.31 81 GLU A CA 1
ATOM 640 C C . GLU A 1 81 ? 15.547 -4.558 -17.200 1.00 94.31 81 GLU A C 1
ATOM 642 O O . GLU A 1 81 ? 16.576 -4.237 -17.809 1.00 94.31 81 GLU A O 1
ATOM 647 N N . ARG A 1 82 ? 15.457 -5.736 -16.577 1.00 94.12 82 ARG A N 1
ATOM 648 C CA . ARG A 1 82 ? 16.491 -6.782 -16.645 1.00 94.12 82 ARG A CA 1
ATOM 649 C C . ARG A 1 82 ? 15.844 -8.133 -16.967 1.00 94.12 82 ARG A C 1
ATOM 651 O O . ARG A 1 82 ? 15.693 -8.968 -16.073 1.00 94.12 82 ARG A O 1
ATOM 658 N N . PRO A 1 83 ? 15.489 -8.395 -18.240 1.00 93.50 83 PRO A N 1
ATOM 659 C CA . PRO A 1 83 ? 14.758 -9.605 -18.621 1.00 93.50 83 PRO A CA 1
ATOM 660 C C . PRO A 1 83 ? 15.608 -10.863 -18.408 1.00 93.50 83 PRO A C 1
ATOM 662 O O . PRO A 1 83 ? 15.116 -11.890 -17.954 1.00 93.50 83 PRO A O 1
ATOM 665 N N . HIS A 1 84 ? 16.923 -10.749 -18.632 1.00 92.12 84 HIS A N 1
ATOM 666 C CA . HIS A 1 84 ? 17.906 -11.805 -18.366 1.00 92.12 84 HIS A CA 1
ATOM 667 C C . HIS A 1 84 ? 18.053 -12.153 -16.874 1.00 92.12 84 HIS A C 1
ATOM 669 O O . HIS A 1 84 ? 18.592 -13.203 -16.552 1.00 92.12 84 HIS A O 1
ATOM 675 N N . LEU A 1 85 ? 17.557 -11.300 -15.970 1.00 88.94 85 LEU A N 1
ATOM 676 C CA . LEU A 1 85 ? 17.469 -11.558 -14.528 1.00 88.94 85 LEU A CA 1
ATOM 677 C C . LEU A 1 85 ? 16.025 -11.844 -14.097 1.00 88.94 85 LEU A C 1
ATOM 679 O O . LEU A 1 85 ? 15.646 -11.567 -12.958 1.00 88.94 85 LEU A O 1
ATOM 683 N N . HIS A 1 86 ? 15.201 -12.351 -15.018 1.00 87.19 86 HIS A N 1
ATOM 684 C CA . HIS A 1 86 ? 13.801 -12.703 -14.778 1.00 87.19 86 HIS A CA 1
ATOM 685 C C . HIS A 1 86 ? 12.962 -11.549 -14.208 1.00 87.19 86 HIS A C 1
ATOM 687 O O . HIS A 1 86 ? 12.054 -11.790 -13.417 1.00 87.19 86 HIS A O 1
ATOM 693 N N . TYR A 1 87 ? 13.292 -10.302 -14.567 1.00 87.88 87 TYR A N 1
ATOM 694 C CA . TYR A 1 87 ? 12.640 -9.092 -14.055 1.00 87.88 87 TYR A CA 1
ATOM 695 C C . TYR A 1 87 ? 12.708 -8.923 -12.522 1.00 87.88 87 TYR A C 1
ATOM 697 O O . TYR A 1 87 ? 11.988 -8.116 -11.953 1.00 87.88 87 TYR A O 1
ATOM 705 N N . GLN A 1 88 ? 13.630 -9.610 -11.835 1.00 84.50 88 GLN A N 1
ATOM 706 C CA . GLN A 1 88 ? 13.807 -9.499 -10.376 1.00 84.50 88 GLN A CA 1
ATOM 707 C C . GLN A 1 88 ? 14.726 -8.340 -9.941 1.00 84.50 88 GLN A C 1
ATOM 709 O O . GLN A 1 88 ? 15.185 -8.292 -8.792 1.00 84.50 88 GLN A O 1
ATOM 714 N N . VAL A 1 89 ? 15.061 -7.436 -10.866 1.00 86.56 89 VAL A N 1
ATOM 715 C CA . VAL A 1 89 ? 15.904 -6.256 -10.631 1.00 86.56 89 VAL A CA 1
ATOM 716 C C . VAL A 1 89 ? 15.425 -5.110 -11.517 1.00 86.56 89 VAL A C 1
ATOM 718 O O . VAL A 1 89 ? 15.290 -5.290 -12.728 1.00 86.56 89 VAL A O 1
ATOM 721 N N . GLY A 1 90 ? 15.232 -3.929 -10.926 1.00 90.38 90 GLY A N 1
ATOM 722 C CA . GLY A 1 90 ? 14.759 -2.757 -11.657 1.00 90.38 90 GLY A CA 1
ATOM 723 C C . GLY A 1 90 ? 13.284 -2.882 -12.018 1.00 90.38 90 GLY A C 1
ATOM 724 O O 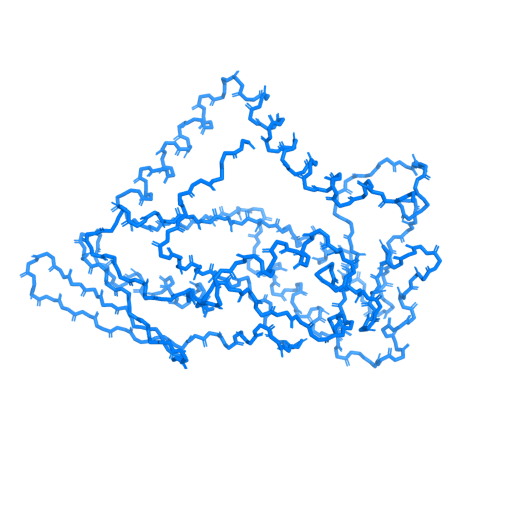. GLY A 1 90 ? 12.493 -3.389 -11.223 1.00 90.38 90 GLY A O 1
ATOM 725 N N . VAL A 1 91 ? 12.900 -2.406 -13.201 1.00 92.25 91 VAL A N 1
ATOM 726 C CA . VAL A 1 91 ? 11.483 -2.335 -13.571 1.00 92.25 91 VAL A CA 1
ATOM 727 C C . VAL A 1 91 ? 10.961 -3.647 -14.162 1.00 92.25 91 VAL A C 1
ATOM 729 O O . VAL A 1 91 ? 11.642 -4.325 -14.933 1.00 92.25 91 VAL A O 1
ATOM 732 N N . THR A 1 92 ? 9.721 -3.975 -13.817 1.00 90.62 92 THR A N 1
ATOM 733 C CA . THR A 1 92 ? 8.877 -4.978 -14.470 1.00 90.62 92 THR A CA 1
ATOM 734 C C . THR A 1 92 ? 7.700 -4.237 -15.099 1.00 90.62 92 THR A C 1
ATOM 736 O O . THR A 1 92 ? 6.892 -3.676 -14.353 1.00 90.62 92 THR A O 1
ATOM 739 N N . PRO A 1 93 ? 7.625 -4.152 -16.436 1.00 91.44 93 PRO A N 1
ATOM 740 C CA . PRO A 1 93 ? 6.533 -3.467 -17.109 1.00 91.44 93 PRO A CA 1
ATOM 741 C C . PRO A 1 93 ? 5.238 -4.287 -17.069 1.00 91.44 93 PRO A C 1
ATOM 743 O O . PRO A 1 93 ? 5.221 -5.458 -16.683 1.00 91.44 93 PRO A O 1
ATOM 746 N N . GLU A 1 94 ? 4.149 -3.653 -17.497 1.00 88.69 94 GLU A N 1
ATOM 747 C CA . GLU A 1 94 ? 2.855 -4.313 -17.665 1.00 88.69 94 GLU A CA 1
ATOM 748 C C . GLU A 1 94 ? 2.943 -5.583 -18.528 1.00 88.69 94 GLU A C 1
ATOM 750 O O . GLU A 1 94 ? 3.776 -5.709 -19.428 1.00 88.69 94 GLU A O 1
ATOM 755 N N . LYS A 1 95 ? 2.025 -6.515 -18.276 1.00 87.81 95 LYS A N 1
ATOM 756 C CA . LYS A 1 95 ? 1.814 -7.776 -18.999 1.00 87.81 95 LYS A CA 1
ATOM 757 C C . LYS A 1 95 ? 2.958 -8.792 -18.908 1.00 87.81 95 LYS A C 1
ATOM 759 O O . LYS A 1 95 ? 2.869 -9.845 -19.535 1.00 87.81 95 LYS A O 1
ATOM 764 N N . VAL A 1 96 ? 4.002 -8.518 -18.124 1.00 87.62 96 VAL A N 1
ATOM 765 C CA . VAL A 1 96 ? 5.111 -9.461 -17.901 1.00 87.62 96 VAL A CA 1
ATOM 766 C C . VAL A 1 96 ? 4.743 -10.535 -16.883 1.00 87.62 96 VAL A C 1
ATOM 768 O O . VAL A 1 96 ? 5.044 -11.712 -17.083 1.00 87.62 96 VAL A O 1
ATOM 771 N N . GLU A 1 97 ? 4.088 -10.158 -15.788 1.00 83.31 97 GLU A N 1
ATOM 772 C CA . GLU A 1 97 ? 3.693 -11.109 -14.753 1.00 83.31 97 GLU A CA 1
ATOM 773 C C . GLU A 1 97 ? 2.300 -11.670 -15.017 1.00 83.31 97 GLU A C 1
ATOM 775 O O . GLU A 1 97 ? 1.368 -10.950 -15.361 1.00 83.31 97 GLU A O 1
ATOM 780 N N . VAL A 1 98 ? 2.142 -12.976 -14.819 1.00 81.88 98 VAL A N 1
ATOM 781 C CA . VAL A 1 98 ? 0.849 -13.648 -14.948 1.00 81.88 98 VAL A CA 1
ATOM 782 C C . VAL A 1 98 ? 0.353 -14.024 -13.551 1.00 81.88 98 VAL A C 1
ATOM 784 O O . VAL A 1 98 ? 1.069 -14.725 -12.827 1.00 81.88 98 VAL A O 1
ATOM 787 N N . PRO A 1 99 ? -0.855 -13.581 -13.148 1.00 75.44 99 PRO A N 1
ATOM 788 C CA . PRO A 1 99 ? -1.445 -13.959 -11.874 1.00 75.44 99 PRO A CA 1
ATOM 789 C C . PRO A 1 99 ? -1.486 -15.476 -11.690 1.00 75.44 99 PRO A C 1
ATOM 791 O O . PRO A 1 99 ? -1.892 -16.224 -12.578 1.00 75.44 99 PRO A O 1
ATOM 794 N N . ARG A 1 100 ? -1.114 -15.941 -10.495 1.00 74.50 100 ARG A N 1
ATOM 795 C CA . ARG A 1 100 ? -1.071 -17.374 -10.177 1.00 74.50 100 ARG A CA 1
ATOM 796 C C . ARG A 1 100 ? -2.411 -18.072 -10.394 1.00 74.50 100 ARG A C 1
ATOM 798 O O . ARG A 1 100 ? -2.423 -19.184 -10.903 1.00 74.50 100 ARG A O 1
ATOM 805 N N . CYS A 1 101 ? -3.521 -17.410 -10.064 1.00 74.69 101 CYS A N 1
ATOM 806 C CA . CYS A 1 101 ? -4.874 -17.930 -10.287 1.00 74.69 101 CYS A CA 1
ATOM 807 C C . CYS A 1 101 ? -5.133 -18.351 -11.739 1.00 74.69 101 CYS A C 1
ATOM 809 O O . CYS A 1 101 ? -5.990 -19.197 -11.978 1.00 74.69 101 CYS A O 1
ATOM 811 N N . LEU A 1 102 ? -4.402 -17.795 -12.707 1.00 79.25 102 LEU A N 1
ATOM 812 C CA . LEU A 1 102 ? -4.567 -18.112 -14.123 1.00 79.25 102 LEU A CA 1
ATOM 813 C C . LEU A 1 102 ? -3.748 -19.317 -14.585 1.00 79.25 102 LEU A C 1
ATOM 815 O O . LEU A 1 102 ? -4.068 -19.890 -15.621 1.00 79.25 102 LEU A O 1
ATOM 819 N N . VAL A 1 103 ? -2.725 -19.717 -13.830 1.00 80.75 103 VAL A N 1
ATOM 820 C CA . VAL A 1 103 ? -1.778 -20.772 -14.234 1.00 80.75 103 VAL A CA 1
ATOM 821 C C . VAL A 1 103 ? -1.738 -21.966 -13.280 1.00 80.75 103 VAL A C 1
ATOM 823 O O . VAL A 1 103 ? -1.273 -23.034 -13.661 1.00 80.75 103 VAL A O 1
ATOM 826 N N . ASP A 1 104 ? -2.197 -21.799 -12.042 1.00 82.69 104 ASP A N 1
ATOM 827 C CA . ASP A 1 104 ? -2.154 -22.819 -10.996 1.00 82.69 104 ASP A CA 1
ATOM 828 C C . ASP A 1 104 ? -3.483 -23.589 -10.939 1.00 82.69 104 ASP A C 1
ATOM 830 O O . ASP A 1 104 ? -4.496 -23.092 -10.440 1.00 82.69 104 ASP A O 1
ATOM 834 N N . GLU A 1 105 ? -3.481 -24.813 -11.473 1.00 90.06 105 GLU A N 1
ATOM 835 C CA . GLU A 1 105 ? -4.669 -25.674 -11.563 1.00 90.06 105 GLU A CA 1
ATOM 836 C C . GLU A 1 105 ? -5.261 -26.028 -10.188 1.00 90.06 105 GLU A C 1
ATOM 838 O O . GLU A 1 105 ? -6.482 -26.142 -10.040 1.00 90.06 105 GLU A O 1
ATOM 843 N N . GLU A 1 106 ? -4.418 -26.177 -9.162 1.00 86.12 106 GLU A N 1
ATOM 844 C CA . GLU A 1 106 ? -4.865 -26.515 -7.808 1.00 86.12 106 GLU A CA 1
ATOM 845 C C . GLU A 1 106 ? -5.626 -25.337 -7.188 1.00 86.12 106 GLU A C 1
ATOM 847 O O . GLU A 1 106 ? -6.702 -25.502 -6.605 1.00 86.12 106 GLU A O 1
ATOM 852 N N . MET A 1 107 ? -5.097 -24.127 -7.372 1.00 76.50 107 MET A N 1
ATOM 853 C CA 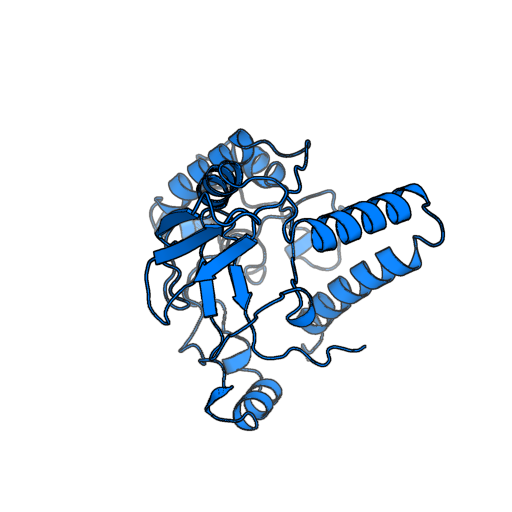. MET A 1 107 ? -5.754 -22.894 -6.958 1.00 76.50 107 MET A CA 1
ATOM 854 C C . MET A 1 107 ? -7.083 -22.686 -7.698 1.00 76.50 107 MET A C 1
ATOM 856 O O . MET A 1 107 ? -8.086 -22.338 -7.073 1.00 76.50 107 MET A O 1
ATOM 860 N N . GLN A 1 108 ? -7.125 -22.953 -9.005 1.00 84.50 108 GLN A N 1
ATOM 861 C CA . GLN A 1 108 ? -8.356 -22.866 -9.798 1.00 84.50 108 GLN A CA 1
ATOM 862 C C . GLN A 1 108 ? -9.430 -23.842 -9.317 1.00 84.50 108 GLN A C 1
ATOM 864 O O . GLN A 1 108 ? -10.609 -23.486 -9.268 1.00 84.50 108 GLN A O 1
ATOM 869 N N . LYS A 1 109 ? -9.040 -25.066 -8.946 1.00 89.88 109 LYS A N 1
ATOM 870 C CA . LYS A 1 109 ? -9.964 -26.056 -8.387 1.00 89.88 109 LYS A CA 1
ATOM 871 C C . LYS A 1 109 ? -10.558 -25.570 -7.064 1.00 89.88 109 LYS A C 1
ATOM 873 O O . LYS A 1 109 ? -11.776 -25.576 -6.921 1.00 89.88 109 LYS A O 1
ATOM 878 N N . LYS A 1 110 ? -9.718 -25.061 -6.157 1.00 84.44 110 LYS A N 1
ATOM 879 C CA . LYS A 1 110 ? -10.157 -24.496 -4.869 1.00 84.44 110 LYS A CA 1
ATOM 880 C C . LYS A 1 110 ? -11.150 -23.349 -5.046 1.00 84.44 110 LYS A C 1
ATOM 882 O O . LYS A 1 110 ? -12.151 -23.311 -4.346 1.00 84.44 110 LYS A O 1
ATOM 887 N N . VAL A 1 111 ? -10.908 -22.445 -5.999 1.00 79.19 111 VAL A N 1
ATOM 888 C CA . VAL A 1 111 ? -11.839 -21.343 -6.303 1.00 79.19 111 VAL A CA 1
ATOM 889 C C . VAL A 1 111 ? -13.176 -21.873 -6.831 1.00 79.19 111 VAL A C 1
ATOM 891 O O . VAL A 1 111 ? -14.223 -21.399 -6.409 1.00 79.19 111 VAL A O 1
ATOM 894 N N . LYS A 1 112 ? -13.170 -22.888 -7.705 1.00 88.19 112 LYS A N 1
ATOM 895 C CA . LYS A 1 112 ? -14.404 -23.490 -8.249 1.00 88.19 112 LYS A CA 1
ATOM 896 C C . LYS A 1 112 ? -15.241 -24.227 -7.201 1.00 88.19 112 LYS A C 1
ATOM 898 O O . LYS A 1 112 ? -16.455 -24.305 -7.357 1.00 88.19 112 LYS A O 1
ATOM 903 N N . GLU A 1 113 ? -14.606 -24.780 -6.171 1.00 92.56 113 GLU A N 1
ATOM 904 C CA . GLU A 1 113 ? -15.281 -25.475 -5.066 1.00 92.56 113 GLU A CA 1
ATOM 905 C C . GLU A 1 113 ? -15.952 -24.512 -4.071 1.00 92.56 113 GLU A C 1
ATOM 907 O O . GLU A 1 113 ? -16.794 -24.940 -3.282 1.00 92.56 113 GLU A O 1
ATOM 912 N N . MET A 1 114 ? -15.618 -23.215 -4.101 1.00 87.00 114 MET A N 1
ATOM 913 C CA . MET A 1 114 ? -16.243 -22.220 -3.227 1.00 87.00 114 MET A CA 1
ATOM 914 C C . MET A 1 114 ? -17.693 -21.929 -3.653 1.00 87.00 114 MET A C 1
ATOM 916 O O . MET A 1 114 ? -17.973 -21.861 -4.856 1.00 87.00 114 MET A O 1
ATOM 920 N N . PRO A 1 115 ? -18.610 -21.682 -2.694 1.00 89.44 115 PRO A N 1
ATOM 921 C CA . PRO A 1 115 ? -19.928 -21.121 -2.985 1.00 89.44 115 PRO A CA 1
ATOM 922 C C . PRO A 1 115 ? -19.809 -19.841 -3.815 1.00 89.44 115 PRO A C 1
ATOM 924 O O . PRO A 1 115 ? -18.864 -19.072 -3.631 1.00 89.44 115 PRO A O 1
ATOM 927 N N . ARG A 1 116 ? -20.752 -19.606 -4.733 1.00 84.31 116 ARG A N 1
ATOM 928 C CA . ARG A 1 116 ? -20.665 -18.522 -5.728 1.00 84.31 116 ARG A CA 1
ATOM 929 C C . ARG A 1 116 ? -20.515 -17.145 -5.078 1.00 84.31 116 ARG A C 1
ATOM 931 O O . ARG A 1 116 ? -19.795 -16.300 -5.591 1.00 84.31 116 ARG A O 1
ATOM 938 N N . GLU A 1 117 ? -21.169 -16.949 -3.945 1.00 85.06 117 GLU A N 1
ATOM 939 C CA . GLU A 1 117 ? -21.120 -15.763 -3.095 1.00 85.06 117 GLU A CA 1
ATOM 940 C C . GLU A 1 117 ? -19.745 -15.511 -2.450 1.00 85.06 117 GLU A C 1
ATOM 942 O O . GLU A 1 117 ? -19.454 -14.384 -2.062 1.00 85.06 117 GLU A O 1
ATOM 947 N N . HIS A 1 118 ? -18.890 -16.533 -2.356 1.00 76.44 118 HIS A N 1
ATOM 948 C CA . HIS A 1 118 ? -17.552 -16.461 -1.760 1.00 76.44 118 HIS A CA 1
ATOM 949 C C . HIS A 1 118 ? -16.430 -16.568 -2.801 1.00 76.44 118 HIS A C 1
ATOM 951 O O . HIS A 1 118 ? -15.253 -16.496 -2.444 1.00 76.44 118 HIS A O 1
ATOM 957 N N . GLN A 1 119 ? -16.764 -16.767 -4.079 1.00 77.19 119 GLN A N 1
ATOM 958 C CA . GLN A 1 119 ? -15.763 -16.879 -5.133 1.00 77.19 119 GLN A CA 1
ATOM 959 C C . GLN A 1 119 ? -15.075 -15.526 -5.350 1.00 77.19 119 GLN A C 1
ATOM 961 O O . GLN A 1 119 ? -15.750 -14.543 -5.670 1.00 77.19 119 GLN A O 1
ATOM 966 N N . PRO A 1 120 ? -13.737 -15.449 -5.220 1.00 75.44 120 PRO A N 1
ATOM 967 C CA . PRO A 1 120 ? -13.018 -14.226 -5.526 1.00 75.44 120 PRO A CA 1
ATOM 968 C C . PRO A 1 120 ? -13.145 -13.899 -7.015 1.00 75.44 120 PRO A C 1
ATOM 970 O O . PRO A 1 120 ? -13.138 -14.787 -7.875 1.00 75.44 120 PRO A O 1
ATOM 973 N N . HIS A 1 121 ? -13.199 -12.606 -7.331 1.00 76.75 121 HIS A N 1
ATOM 974 C CA . HIS A 1 121 ? -13.111 -12.163 -8.714 1.00 76.75 121 HIS A CA 1
ATOM 975 C C . HIS A 1 121 ? -11.785 -12.639 -9.324 1.00 76.75 121 HIS A C 1
ATOM 977 O O . HIS A 1 121 ? -10.708 -12.397 -8.777 1.00 76.75 121 HIS A O 1
ATOM 983 N N . THR A 1 122 ? -11.864 -13.341 -10.454 1.00 73.50 122 THR A N 1
ATOM 984 C CA . THR A 1 122 ? -10.670 -13.822 -11.153 1.00 73.50 122 THR A CA 1
ATOM 985 C C . THR A 1 122 ? -10.207 -12.745 -12.135 1.00 73.50 122 THR A C 1
ATOM 987 O O . THR A 1 122 ? -10.987 -12.379 -13.015 1.00 73.50 122 THR A O 1
ATOM 990 N N . PRO A 1 123 ? -8.968 -12.234 -12.013 1.00 76.00 123 PRO A N 1
ATOM 991 C CA . PRO A 1 123 ? -8.448 -11.218 -12.919 1.00 76.00 123 PRO A CA 1
ATOM 992 C C . PRO A 1 123 ? -8.352 -11.754 -14.349 1.00 76.00 123 PRO A C 1
ATOM 994 O O . PRO A 1 123 ? -8.149 -12.947 -14.564 1.00 76.00 123 PRO A O 1
ATOM 997 N N . VAL A 1 124 ? -8.466 -10.869 -15.337 1.00 82.19 124 VAL A N 1
ATOM 998 C CA . VAL A 1 124 ? -8.383 -11.235 -16.756 1.00 82.19 124 VAL A CA 1
ATOM 999 C C . VAL A 1 124 ? -7.011 -10.854 -17.305 1.00 82.19 124 VAL A C 1
ATOM 1001 O O . VAL A 1 124 ? -6.658 -9.680 -17.346 1.00 82.19 124 VAL A O 1
ATOM 1004 N N . GLY A 1 125 ? -6.262 -11.847 -17.785 1.00 84.25 125 GLY A N 1
ATOM 1005 C CA . GLY A 1 125 ? -4.992 -11.633 -18.479 1.00 84.25 125 GLY A CA 1
ATOM 1006 C C . GLY A 1 125 ? -3.790 -11.386 -17.562 1.00 84.25 125 GLY A C 1
ATOM 1007 O O . GLY A 1 125 ? -3.816 -11.656 -16.363 1.00 84.25 125 GLY A O 1
ATOM 1008 N N . ALA A 1 126 ? -2.695 -10.937 -18.173 1.00 82.50 126 ALA A N 1
ATOM 1009 C CA . ALA A 1 126 ? -1.459 -10.628 -17.464 1.00 82.50 126 ALA A CA 1
ATOM 1010 C C . ALA A 1 126 ? -1.593 -9.334 -16.639 1.00 82.50 126 ALA A C 1
ATOM 1012 O O . ALA A 1 126 ? -2.375 -8.446 -16.981 1.00 82.50 126 ALA A O 1
ATOM 1013 N N . ASP A 1 127 ? -0.821 -9.239 -15.558 1.00 76.44 127 ASP A N 1
ATOM 1014 C CA . ASP A 1 127 ? -0.832 -8.121 -14.616 1.00 76.44 127 ASP A CA 1
ATOM 1015 C C . ASP A 1 127 ? -0.449 -6.822 -15.339 1.00 76.44 127 ASP A C 1
ATOM 1017 O O . ASP A 1 127 ? 0.619 -6.724 -15.942 1.00 76.44 127 ASP A O 1
ATOM 1021 N N . LEU A 1 128 ? -1.331 -5.822 -15.313 1.00 82.38 128 LEU A N 1
ATOM 1022 C CA . LEU A 1 128 ? -1.096 -4.523 -15.951 1.00 82.38 128 LEU A CA 1
ATOM 1023 C C . LEU A 1 128 ? -0.248 -3.585 -15.080 1.00 82.38 128 LEU A C 1
ATOM 1025 O O . LEU A 1 128 ? 0.106 -2.486 -15.506 1.00 82.38 128 LEU A O 1
ATOM 1029 N N . LYS A 1 129 ? 0.078 -3.993 -13.852 1.00 79.62 129 LYS A N 1
ATOM 1030 C CA . LYS A 1 129 ? 0.825 -3.178 -12.906 1.00 79.62 129 LYS A CA 1
ATOM 1031 C C . LYS A 1 129 ? 2.314 -3.176 -13.231 1.00 79.62 129 LYS A C 1
ATOM 1033 O O . LYS A 1 129 ? 2.946 -4.217 -13.378 1.00 79.62 129 LYS A O 1
ATOM 1038 N N . TRP A 1 130 ? 2.895 -1.981 -13.221 1.00 83.81 130 TRP A N 1
ATOM 1039 C CA . TRP A 1 130 ? 4.342 -1.818 -13.209 1.00 83.81 130 TRP A CA 1
ATOM 1040 C C . TRP A 1 130 ? 4.888 -2.079 -11.805 1.00 83.81 130 TRP A C 1
ATOM 1042 O O . TRP A 1 130 ? 4.362 -1.564 -10.815 1.00 83.81 130 TRP A O 1
ATOM 1052 N N . ARG A 1 131 ? 5.971 -2.850 -11.706 1.00 84.81 131 ARG A N 1
ATOM 1053 C CA . ARG A 1 131 ? 6.691 -3.068 -10.444 1.00 84.81 131 ARG A CA 1
ATOM 1054 C C . ARG A 1 131 ? 8.121 -2.574 -10.554 1.00 84.81 131 ARG A C 1
ATOM 1056 O O . ARG A 1 131 ? 8.719 -2.626 -11.623 1.00 84.81 131 ARG A O 1
ATOM 1063 N N . TYR A 1 132 ? 8.674 -2.119 -9.437 1.00 87.38 132 TYR A N 1
ATOM 1064 C CA . TYR A 1 132 ? 10.088 -1.783 -9.333 1.00 87.38 132 TYR A CA 1
ATOM 1065 C C . TYR A 1 132 ? 10.718 -2.609 -8.215 1.00 87.38 132 TYR A C 1
ATOM 1067 O O . TYR A 1 132 ? 10.357 -2.476 -7.048 1.00 87.38 132 TYR A O 1
ATOM 1075 N N . PHE A 1 133 ? 11.652 -3.483 -8.572 1.00 85.75 133 PHE A N 1
ATOM 1076 C CA . PHE A 1 133 ? 12.368 -4.325 -7.627 1.00 85.75 133 PHE A CA 1
ATOM 1077 C C . PHE A 1 133 ? 13.583 -3.582 -7.080 1.00 85.75 133 PHE A C 1
ATOM 1079 O O . PHE A 1 133 ? 14.625 -3.480 -7.736 1.00 85.75 133 PHE A O 1
ATOM 1086 N N . TRP A 1 134 ? 13.435 -3.103 -5.846 1.00 85.88 134 TRP A N 1
ATOM 1087 C CA . TRP A 1 134 ? 14.506 -2.549 -5.027 1.00 85.88 134 TRP A CA 1
ATOM 1088 C C . TRP A 1 134 ? 14.780 -3.442 -3.822 1.00 85.88 134 TRP A C 1
ATOM 1090 O O . TRP A 1 134 ? 13.879 -4.091 -3.291 1.00 85.88 134 TRP A O 1
ATOM 1100 N N . ARG A 1 135 ? 16.042 -3.510 -3.403 1.00 81.38 135 ARG A N 1
ATOM 1101 C CA . ARG A 1 135 ? 16.474 -4.381 -2.307 1.00 81.38 135 ARG A CA 1
ATOM 1102 C C . ARG A 1 135 ? 16.923 -3.539 -1.138 1.00 81.38 135 ARG A C 1
ATOM 1104 O O . ARG A 1 135 ? 17.891 -2.802 -1.263 1.00 81.38 135 ARG A O 1
ATOM 1111 N N . ILE A 1 136 ? 16.261 -3.738 -0.008 1.00 76.19 136 ILE A N 1
ATOM 1112 C CA . ILE A 1 136 ? 16.537 -3.021 1.230 1.00 76.19 136 ILE A CA 1
ATOM 1113 C C . ILE A 1 136 ? 17.459 -3.876 2.111 1.00 76.19 136 ILE A C 1
ATOM 1115 O O . ILE A 1 136 ? 17.218 -5.071 2.304 1.00 76.19 136 ILE A O 1
ATOM 1119 N N . GLY A 1 137 ? 18.502 -3.252 2.665 1.00 75.31 137 GLY A N 1
ATOM 1120 C CA . GLY A 1 137 ? 19.360 -3.837 3.699 1.00 75.31 137 GLY A CA 1
ATOM 1121 C C . GLY A 1 137 ? 20.648 -4.530 3.215 1.00 75.31 137 GLY A C 1
ATOM 1122 O O . GLY A 1 137 ? 20.924 -4.626 2.015 1.00 75.31 137 GLY A O 1
ATOM 1123 N N . PRO A 1 138 ? 21.481 -5.001 4.165 1.00 75.75 138 PRO A N 1
ATOM 1124 C CA . PRO A 1 138 ? 22.775 -5.614 3.873 1.00 75.75 138 PRO A CA 1
ATOM 1125 C C . PRO A 1 138 ? 22.620 -6.952 3.141 1.00 75.75 138 PRO A C 1
ATOM 1127 O O . PRO A 1 138 ? 21.724 -7.744 3.438 1.00 75.75 138 PRO A O 1
ATOM 1130 N N . ARG A 1 139 ? 23.533 -7.235 2.201 1.00 73.56 139 ARG A N 1
ATOM 1131 C CA . ARG A 1 139 ? 23.515 -8.459 1.386 1.00 73.56 139 ARG A CA 1
ATOM 1132 C C . ARG A 1 139 ? 24.835 -9.230 1.466 1.00 73.56 139 ARG A C 1
ATOM 1134 O O . ARG A 1 139 ? 25.892 -8.608 1.569 1.00 73.56 139 ARG A O 1
ATOM 1141 N N . PRO A 1 140 ? 24.795 -10.571 1.353 1.00 77.31 140 PRO A N 1
ATOM 1142 C CA . PRO A 1 140 ? 25.980 -11.350 1.017 1.00 77.31 140 PRO A CA 1
ATOM 1143 C C . PRO A 1 140 ? 26.558 -10.859 -0.315 1.00 77.31 140 PRO A C 1
ATOM 1145 O O . PRO A 1 140 ? 25.802 -10.609 -1.252 1.00 77.31 140 PRO A O 1
ATOM 1148 N N . SER A 1 141 ? 27.882 -10.744 -0.405 1.00 76.31 141 SER A N 1
ATOM 1149 C CA . SER A 1 141 ? 28.568 -10.224 -1.596 1.00 76.31 141 SER A CA 1
ATOM 1150 C C . SER A 1 141 ? 28.428 -11.126 -2.825 1.00 76.31 141 SER A C 1
ATOM 1152 O O . SER A 1 141 ? 28.443 -10.632 -3.948 1.00 76.31 141 SER A O 1
ATOM 1154 N N . LEU A 1 142 ? 28.270 -12.438 -2.629 1.00 84.38 142 LEU A N 1
ATOM 1155 C CA . LEU A 1 142 ? 28.080 -13.398 -3.709 1.00 84.38 142 LEU A CA 1
ATOM 1156 C C . LEU A 1 142 ? 27.123 -14.511 -3.281 1.00 84.38 142 LEU A C 1
ATOM 1158 O O . LEU A 1 142 ? 27.266 -15.120 -2.220 1.00 84.38 142 LEU A O 1
ATOM 1162 N N . THR A 1 143 ? 26.155 -14.805 -4.138 1.00 84.44 143 THR A N 1
ATOM 1163 C CA . THR A 1 143 ? 25.193 -15.893 -3.977 1.00 84.44 143 THR A CA 1
ATOM 1164 C C . THR A 1 143 ? 25.132 -16.734 -5.253 1.00 84.44 143 THR A C 1
ATOM 1166 O O . THR A 1 143 ? 25.604 -16.333 -6.313 1.00 84.44 143 THR A O 1
ATOM 1169 N N . ARG A 1 144 ? 24.500 -17.907 -5.183 1.00 85.25 144 ARG A N 1
ATOM 1170 C CA . ARG A 1 144 ? 24.232 -18.737 -6.372 1.00 85.25 144 ARG A CA 1
ATOM 1171 C C . ARG A 1 144 ? 23.133 -18.183 -7.292 1.00 85.25 144 ARG A C 1
ATOM 1173 O O . ARG A 1 144 ? 22.906 -18.743 -8.356 1.00 85.25 144 ARG A O 1
ATOM 1180 N N . PHE A 1 145 ? 22.417 -17.150 -6.852 1.00 80.94 145 PHE A N 1
ATOM 1181 C CA . PHE A 1 145 ? 21.298 -16.547 -7.569 1.00 80.94 145 PHE A CA 1
ATOM 1182 C C . PHE A 1 145 ? 21.807 -15.284 -8.267 1.00 80.94 145 PHE A C 1
ATOM 1184 O O . PHE A 1 145 ? 22.204 -14.325 -7.603 1.00 80.94 145 PHE A O 1
ATOM 1191 N N . GLN A 1 146 ? 21.861 -15.304 -9.599 1.00 81.06 146 GLN A N 1
ATOM 1192 C CA . GLN A 1 146 ? 22.483 -14.238 -10.394 1.00 81.06 146 GLN A CA 1
ATOM 1193 C C . GLN A 1 146 ? 21.801 -12.892 -10.168 1.00 81.06 146 GLN A C 1
ATOM 1195 O O . GLN A 1 146 ? 22.467 -11.871 -10.008 1.00 81.06 146 GLN A O 1
ATOM 1200 N N . GLU A 1 147 ? 20.477 -12.909 -10.068 1.00 79.06 147 GLU A N 1
ATOM 1201 C CA . GLU A 1 147 ? 19.668 -11.755 -9.741 1.00 79.06 147 GLU A CA 1
ATOM 1202 C C . GLU A 1 147 ? 20.150 -11.113 -8.442 1.00 79.06 147 GLU A C 1
ATOM 1204 O O . GLU A 1 147 ? 20.342 -9.900 -8.422 1.00 79.06 147 GLU A O 1
ATOM 1209 N N . LEU A 1 148 ? 20.424 -11.890 -7.387 1.00 80.56 148 LEU A N 1
ATOM 1210 C CA . LEU A 1 148 ? 20.852 -11.386 -6.076 1.00 80.56 148 LEU A CA 1
ATOM 1211 C C . LEU A 1 148 ? 22.255 -10.777 -6.092 1.00 80.56 148 LEU A C 1
ATOM 1213 O O . LEU A 1 148 ? 22.560 -9.979 -5.207 1.00 80.56 148 LEU A O 1
ATOM 1217 N N . ASN A 1 149 ? 23.068 -11.110 -7.092 1.00 84.50 149 ASN A N 1
ATOM 1218 C CA . ASN A 1 149 ? 24.410 -10.560 -7.277 1.00 84.50 149 ASN A CA 1
ATOM 1219 C C . ASN A 1 149 ? 24.412 -9.296 -8.140 1.00 84.50 149 ASN A C 1
ATOM 1221 O O . ASN A 1 149 ? 25.405 -8.580 -8.165 1.00 84.50 149 ASN A O 1
ATOM 1225 N N . ALA A 1 150 ? 23.322 -9.021 -8.857 1.00 86.44 150 ALA A N 1
ATOM 1226 C CA . ALA A 1 150 ? 23.234 -7.841 -9.697 1.00 86.44 150 ALA A CA 1
ATOM 1227 C C . ALA A 1 150 ? 23.220 -6.549 -8.868 1.00 86.44 150 ALA A C 1
ATOM 1229 O O . ALA A 1 150 ? 22.654 -6.489 -7.760 1.00 86.44 150 ALA A O 1
ATOM 1230 N N . GLU A 1 151 ? 23.821 -5.515 -9.453 1.00 88.50 151 GLU A N 1
ATOM 1231 C CA . GLU A 1 151 ? 23.757 -4.153 -8.941 1.00 88.50 151 GLU A CA 1
ATOM 1232 C C . GLU A 1 151 ? 22.321 -3.615 -9.006 1.00 88.50 151 GLU A C 1
ATOM 1234 O O . GLU A 1 151 ? 21.587 -3.928 -9.955 1.00 88.50 151 GLU A O 1
ATOM 1239 N N . PRO A 1 152 ? 21.895 -2.807 -8.017 1.00 89.19 152 PRO A N 1
ATOM 1240 C CA . PRO A 1 152 ? 20.619 -2.114 -8.079 1.00 89.19 152 PRO A CA 1
ATOM 1241 C C . PRO A 1 152 ? 20.543 -1.245 -9.334 1.00 89.19 152 PRO A C 1
ATOM 1243 O O . PRO A 1 152 ? 21.509 -0.585 -9.721 1.00 89.19 152 PRO A O 1
ATOM 1246 N N . VAL A 1 153 ? 19.375 -1.218 -9.968 1.00 92.81 153 VAL A N 1
ATOM 1247 C CA . VAL A 1 153 ? 19.133 -0.284 -11.066 1.00 92.81 153 VAL A CA 1
ATOM 1248 C C . VAL A 1 153 ? 18.764 1.060 -10.451 1.00 92.81 153 VAL A C 1
ATOM 1250 O O . VAL A 1 153 ? 17.842 1.136 -9.650 1.00 92.81 153 VAL A O 1
ATOM 1253 N N . ILE A 1 154 ? 19.502 2.108 -10.814 1.00 94.19 154 ILE A N 1
ATOM 1254 C CA . ILE A 1 154 ? 19.209 3.495 -10.441 1.00 94.19 154 ILE A CA 1
ATOM 1255 C C . ILE A 1 154 ? 18.850 4.244 -11.732 1.00 94.19 154 ILE A C 1
ATOM 1257 O O . ILE A 1 154 ? 19.678 4.284 -12.652 1.00 94.19 154 ILE A O 1
ATOM 1261 N N . PRO A 1 155 ? 17.632 4.801 -11.865 1.00 94.50 155 PRO A N 1
ATOM 1262 C CA . PRO A 1 155 ? 17.245 5.559 -13.047 1.00 94.50 155 PRO A CA 1
ATOM 1263 C C . PRO A 1 155 ? 18.119 6.806 -13.228 1.00 94.50 155 PRO A C 1
ATOM 1265 O O . PRO A 1 155 ? 18.377 7.565 -12.295 1.00 94.50 155 PRO A O 1
ATOM 1268 N N . LYS A 1 156 ? 18.573 7.052 -14.460 1.00 92.06 156 LYS A N 1
ATOM 1269 C CA . LYS A 1 156 ? 19.376 8.243 -14.766 1.00 92.06 156 LYS A CA 1
ATOM 1270 C C . LYS A 1 156 ? 18.538 9.506 -14.532 1.00 92.06 156 LYS A C 1
ATOM 1272 O O . LYS A 1 156 ? 17.446 9.608 -15.075 1.00 92.06 156 LYS A O 1
ATOM 1277 N N . GLY A 1 157 ? 19.080 10.476 -13.795 1.00 92.69 157 GLY A N 1
ATOM 1278 C CA . GLY A 1 157 ? 18.375 11.721 -13.453 1.00 92.69 157 GLY A CA 1
ATOM 1279 C C . GLY A 1 157 ? 17.674 11.705 -12.091 1.00 92.69 157 GLY A C 1
ATOM 1280 O O . GLY A 1 157 ? 17.023 12.689 -11.758 1.00 92.69 157 GLY A O 1
ATOM 1281 N N . PHE A 1 158 ? 17.845 10.627 -11.318 1.00 94.50 158 PHE A N 1
ATOM 1282 C CA . PHE A 1 158 ? 17.349 10.478 -9.947 1.00 94.50 158 PHE A CA 1
ATOM 1283 C C . PHE A 1 158 ? 18.526 10.189 -8.994 1.00 94.50 158 PHE A C 1
ATOM 1285 O O . PHE A 1 158 ? 18.710 9.043 -8.577 1.00 94.50 158 PHE A O 1
ATOM 1292 N N . PRO A 1 159 ? 19.410 11.168 -8.716 1.00 93.56 159 PRO A N 1
ATOM 1293 C CA . PRO A 1 159 ? 20.517 10.984 -7.769 1.00 93.56 159 PRO A CA 1
ATOM 1294 C C . PRO A 1 159 ? 20.054 10.585 -6.357 1.00 93.56 159 PRO A C 1
ATOM 1296 O O . PRO A 1 159 ? 20.753 9.834 -5.679 1.00 93.56 159 PRO A O 1
ATOM 1299 N N . GLU A 1 160 ? 18.865 11.029 -5.955 1.00 91.75 160 GLU A N 1
ATOM 1300 C CA . GLU A 1 160 ? 18.195 10.752 -4.682 1.00 91.75 160 GLU A CA 1
ATOM 1301 C C . GLU A 1 160 ? 17.625 9.325 -4.575 1.00 91.75 160 GLU A C 1
ATOM 1303 O O . GLU A 1 160 ? 17.234 8.898 -3.491 1.00 91.75 160 GLU A O 1
ATOM 1308 N N . TRP A 1 161 ? 17.617 8.554 -5.673 1.00 92.31 161 TRP A N 1
ATOM 1309 C CA . TRP A 1 161 ? 16.914 7.268 -5.756 1.00 92.31 161 TRP A CA 1
ATOM 1310 C C . TRP A 1 161 ? 17.275 6.300 -4.642 1.00 92.31 161 TRP A C 1
ATOM 1312 O O . TRP A 1 161 ? 16.409 5.743 -3.979 1.00 92.31 161 TRP A O 1
ATOM 1322 N N . LYS A 1 162 ? 18.573 6.089 -4.429 1.00 89.38 162 LYS A N 1
ATOM 1323 C CA . LYS A 1 162 ? 19.034 5.140 -3.418 1.00 89.38 162 LYS A CA 1
ATOM 1324 C C . LYS A 1 162 ? 18.599 5.568 -2.019 1.00 89.38 162 LYS A C 1
ATOM 1326 O O . LYS A 1 162 ? 18.122 4.735 -1.263 1.00 89.38 162 LYS A O 1
ATOM 1331 N N . GLU A 1 163 ? 18.773 6.845 -1.698 1.00 88.12 163 GLU A N 1
ATOM 1332 C CA . GLU A 1 163 ? 18.446 7.392 -0.385 1.00 88.12 163 GLU A CA 1
ATOM 1333 C C . GLU A 1 163 ? 16.952 7.267 -0.095 1.00 88.12 163 GLU A C 1
ATOM 1335 O O . GLU A 1 163 ? 16.594 6.689 0.924 1.00 88.12 163 GLU A O 1
ATOM 1340 N N . ALA A 1 164 ? 16.096 7.696 -1.024 1.00 86.75 164 ALA A N 1
ATOM 1341 C CA . ALA A 1 164 ? 14.645 7.625 -0.872 1.00 86.75 164 ALA A CA 1
ATOM 1342 C C . ALA A 1 164 ? 14.121 6.179 -0.813 1.00 86.75 164 ALA A C 1
ATOM 1344 O O . ALA A 1 164 ? 13.249 5.853 -0.009 1.00 86.75 164 ALA A O 1
ATOM 1345 N N . MET A 1 165 ? 14.659 5.276 -1.640 1.00 85.31 165 MET A N 1
ATOM 1346 C CA . MET A 1 165 ? 14.249 3.869 -1.606 1.00 85.31 165 MET A CA 1
ATOM 1347 C C . MET A 1 165 ? 14.731 3.159 -0.329 1.00 85.31 165 MET A C 1
ATOM 1349 O O . MET A 1 165 ? 14.012 2.313 0.202 1.00 85.31 165 MET A O 1
ATOM 1353 N N . ASP A 1 166 ? 15.922 3.488 0.181 1.00 82.88 166 ASP A N 1
ATOM 1354 C CA . ASP A 1 166 ? 16.462 2.897 1.413 1.00 82.88 166 ASP A CA 1
ATOM 1355 C C . ASP A 1 166 ? 15.813 3.495 2.679 1.00 82.88 166 ASP A C 1
ATOM 1357 O O . ASP A 1 166 ? 15.653 2.780 3.674 1.00 82.88 166 ASP A O 1
ATOM 1361 N N . SER A 1 167 ? 15.414 4.775 2.649 1.00 75.81 167 SER A N 1
ATOM 1362 C CA . SER A 1 167 ? 14.688 5.446 3.739 1.00 75.81 167 SER A CA 1
ATOM 1363 C C . SER A 1 167 ? 13.212 5.059 3.794 1.00 75.81 167 SER A C 1
ATOM 1365 O O . SER A 1 167 ? 12.623 5.116 4.876 1.00 75.81 167 SER A O 1
ATOM 1367 N N . SER A 1 168 ? 12.643 4.575 2.679 1.00 67.44 168 SER A N 1
ATOM 1368 C CA . SER A 1 168 ? 11.337 3.908 2.629 1.00 67.44 168 SER A CA 1
ATOM 1369 C C . SER A 1 168 ? 11.386 2.563 3.375 1.00 67.44 168 SER A C 1
ATOM 1371 O O . SER A 1 168 ? 11.289 1.466 2.824 1.00 67.44 168 SER A O 1
ATOM 1373 N N . GLN A 1 169 ? 11.597 2.618 4.688 1.00 58.41 169 GLN A N 1
ATOM 1374 C CA . GLN A 1 169 ? 11.432 1.468 5.558 1.00 58.41 169 GLN A CA 1
ATOM 1375 C C . GLN A 1 169 ? 9.954 1.090 5.491 1.00 58.41 169 GLN A C 1
ATOM 1377 O O . GLN A 1 169 ? 9.095 1.746 6.073 1.00 58.41 169 GLN A O 1
ATOM 1382 N N . VAL A 1 170 ? 9.643 0.040 4.734 1.00 53.88 170 VAL A N 1
ATOM 1383 C CA . VAL A 1 170 ? 8.281 -0.480 4.645 1.00 53.88 170 VAL A CA 1
ATOM 1384 C C . VAL A 1 170 ? 7.930 -1.098 5.998 1.00 53.88 170 VAL A C 1
ATOM 1386 O O . VAL A 1 170 ? 8.257 -2.253 6.280 1.00 53.88 170 VAL A O 1
ATOM 1389 N N . ALA A 1 171 ? 7.280 -0.316 6.855 1.00 47.41 171 ALA A N 1
ATOM 1390 C CA . ALA A 1 171 ? 6.633 -0.815 8.054 1.00 47.41 171 ALA A CA 1
ATOM 1391 C C . ALA A 1 171 ? 5.305 -1.462 7.643 1.00 47.41 171 ALA A C 1
ATOM 1393 O O . ALA A 1 171 ? 4.352 -0.784 7.263 1.00 47.41 171 ALA A O 1
ATOM 1394 N N . LEU A 1 172 ? 5.247 -2.794 7.688 1.00 44.06 172 LEU A N 1
ATOM 1395 C CA . LEU A 1 172 ? 3.991 -3.513 7.507 1.00 44.06 172 LEU A CA 1
ATOM 1396 C C . LEU A 1 172 ? 3.242 -3.541 8.840 1.00 44.06 172 LEU A C 1
ATOM 1398 O O . LEU A 1 172 ? 3.687 -4.184 9.791 1.00 44.06 172 LEU A O 1
ATOM 1402 N N . VAL A 1 173 ? 2.084 -2.889 8.884 1.00 48.38 173 VAL A N 1
ATOM 1403 C CA . VAL A 1 173 ? 1.143 -2.983 10.003 1.00 48.38 173 VAL A CA 1
ATOM 1404 C C . VAL A 1 173 ? -0.047 -3.823 9.551 1.00 48.38 173 VAL A C 1
ATOM 1406 O O . VAL A 1 173 ? -0.729 -3.473 8.593 1.00 48.38 173 VAL A O 1
ATOM 1409 N N . ALA A 1 174 ? -0.287 -4.945 10.231 1.00 47.28 174 ALA A N 1
ATOM 1410 C CA . ALA A 1 174 ? -1.470 -5.777 10.035 1.00 47.28 174 ALA A CA 1
ATOM 1411 C C . ALA A 1 174 ? -2.328 -5.721 11.303 1.00 47.28 174 ALA A C 1
ATOM 1413 O O . ALA A 1 174 ? -1.873 -6.122 12.374 1.00 47.28 174 ALA A O 1
ATOM 1414 N N . LEU A 1 175 ? -3.555 -5.216 11.175 1.00 52.28 175 LEU A N 1
ATOM 1415 C CA . LEU A 1 175 ? -4.516 -5.097 12.269 1.00 52.28 175 LEU A CA 1
ATOM 1416 C C . LEU A 1 175 ? -5.722 -6.000 11.993 1.00 52.28 175 LEU A C 1
ATOM 1418 O O . LEU A 1 175 ? -6.304 -5.946 10.913 1.00 52.28 175 LEU A O 1
ATOM 1422 N N . LEU A 1 176 ? -6.099 -6.815 12.979 1.00 63.47 176 LEU A N 1
ATOM 1423 C CA . LEU A 1 176 ? -7.310 -7.632 12.953 1.00 63.47 176 LEU A CA 1
ATOM 1424 C C . LEU A 1 176 ? -8.150 -7.306 14.188 1.00 63.47 176 LEU A C 1
ATOM 1426 O O . LEU A 1 176 ? -7.773 -7.669 15.301 1.00 63.47 176 LEU A O 1
ATOM 1430 N N . LEU A 1 177 ? -9.304 -6.678 13.973 1.00 64.06 177 LEU A N 1
ATOM 1431 C CA . LEU A 1 177 ? -10.335 -6.518 14.994 1.00 64.06 177 LEU A CA 1
ATOM 1432 C C . LEU A 1 177 ? -11.345 -7.653 14.825 1.00 64.06 177 LEU A C 1
ATOM 1434 O O . LEU A 1 177 ? -11.934 -7.819 13.757 1.00 64.06 177 LEU A O 1
ATOM 1438 N N . ARG A 1 178 ? -11.494 -8.485 15.855 1.00 67.06 178 ARG A N 1
ATOM 1439 C CA . ARG A 1 178 ? -12.424 -9.620 15.826 1.00 67.06 178 ARG A CA 1
ATOM 1440 C C . ARG A 1 178 ? -13.850 -9.130 16.061 1.00 67.06 178 ARG A C 1
ATOM 1442 O O . ARG A 1 178 ? -14.046 -8.212 16.849 1.00 67.06 178 ARG A O 1
ATOM 1449 N N . SER A 1 179 ? -14.832 -9.767 15.425 1.00 70.75 179 SER A N 1
ATOM 1450 C CA . SER A 1 179 ? -16.256 -9.417 15.556 1.00 70.75 179 SER A CA 1
ATOM 1451 C C . SER A 1 179 ? -16.746 -9.422 17.005 1.00 70.75 179 SER A C 1
ATOM 1453 O O . SER A 1 179 ? -17.578 -8.608 17.375 1.00 70.75 179 SER A O 1
ATOM 1455 N N . GLU A 1 180 ? -16.193 -10.302 17.839 1.00 74.12 180 GLU A N 1
ATOM 1456 C CA . GLU A 1 180 ? -16.519 -10.430 19.261 1.00 74.12 180 GLU A CA 1
ATOM 1457 C C . GLU A 1 180 ? -16.020 -9.246 20.108 1.00 74.12 180 GLU A C 1
ATOM 1459 O O . GLU A 1 180 ? -16.406 -9.126 21.265 1.00 74.12 180 GLU A O 1
ATOM 1464 N N . GLY A 1 181 ? -15.151 -8.394 19.553 1.00 73.62 181 GLY A N 1
ATOM 1465 C CA . GLY A 1 181 ? -14.668 -7.172 20.199 1.00 73.62 181 GLY A CA 1
ATOM 1466 C C . GLY A 1 181 ? -15.591 -5.965 20.022 1.00 73.62 181 GLY A C 1
ATOM 1467 O O . GLY A 1 181 ? -15.263 -4.892 20.513 1.00 73.62 181 GLY A O 1
ATOM 1468 N N . PHE A 1 182 ? -16.715 -6.118 19.319 1.00 78.19 182 PHE A N 1
ATOM 1469 C CA . PHE A 1 182 ? -17.688 -5.052 19.092 1.00 78.19 182 PHE A CA 1
ATOM 1470 C C . PHE A 1 182 ? -18.995 -5.380 19.813 1.00 78.19 182 PHE A C 1
ATOM 1472 O O . PHE A 1 182 ? -19.479 -6.508 19.733 1.00 78.19 182 PHE A O 1
ATOM 1479 N N . GLU A 1 183 ? -19.603 -4.383 20.458 1.00 80.38 183 GLU A N 1
ATOM 1480 C CA . GLU A 1 183 ? -20.938 -4.527 21.054 1.00 80.38 183 GLU A CA 1
ATOM 1481 C C . GLU A 1 183 ? -21.994 -4.847 19.985 1.00 80.38 183 GLU A C 1
ATOM 1483 O O . GLU A 1 183 ? -22.830 -5.733 20.160 1.00 80.38 183 GLU A O 1
ATOM 1488 N N . HIS A 1 184 ? -21.903 -4.179 18.833 1.00 77.44 184 HIS A N 1
ATOM 1489 C CA . HIS A 1 184 ? -22.707 -4.477 17.659 1.00 77.44 184 HIS A CA 1
ATOM 1490 C C . HIS A 1 184 ? -21.814 -4.608 16.422 1.00 77.44 184 HIS A C 1
ATOM 1492 O O . HIS A 1 184 ? -21.152 -3.656 16.009 1.00 77.44 184 HIS A O 1
ATOM 1498 N N . TYR A 1 185 ? -21.846 -5.780 15.789 1.00 82.94 185 TYR A N 1
ATOM 1499 C CA . TYR A 1 185 ? -21.146 -6.049 14.537 1.00 82.94 185 TYR A CA 1
ATOM 1500 C C . TYR A 1 185 ? -22.119 -6.568 13.482 1.00 82.94 185 TYR A C 1
ATOM 1502 O O . TYR A 1 185 ? -22.779 -7.590 13.676 1.00 82.94 185 TYR A O 1
ATOM 1510 N N . ARG A 1 186 ? -22.170 -5.891 12.334 1.00 82.12 186 ARG A N 1
ATOM 1511 C CA . ARG A 1 186 ? -22.895 -6.356 11.152 1.00 82.12 186 ARG A CA 1
ATOM 1512 C C . ARG A 1 186 ? -22.060 -6.086 9.909 1.00 82.12 186 ARG A C 1
ATOM 1514 O O . ARG A 1 186 ? -21.706 -4.948 9.631 1.00 82.12 186 ARG A O 1
ATOM 1521 N N . CYS A 1 187 ? -21.775 -7.144 9.163 1.00 81.62 187 CYS A N 1
ATOM 1522 C CA . CYS A 1 187 ? -21.066 -7.092 7.894 1.00 81.62 187 CYS A CA 1
ATOM 1523 C C . CYS A 1 187 ? -21.701 -8.140 6.977 1.00 81.62 187 CYS A C 1
ATOM 1525 O O . CYS A 1 187 ? -21.442 -9.332 7.119 1.00 81.62 187 CYS A O 1
ATOM 1527 N N . ASP A 1 188 ? -22.606 -7.700 6.099 1.00 76.69 188 ASP A N 1
ATOM 1528 C CA . ASP A 1 188 ? -23.410 -8.605 5.264 1.00 76.69 188 ASP A CA 1
ATOM 1529 C C . ASP A 1 188 ? -22.583 -9.202 4.108 1.00 76.69 188 ASP A C 1
ATOM 1531 O O . ASP A 1 188 ? -22.886 -10.285 3.604 1.00 76.69 188 ASP A O 1
ATOM 1535 N N . ARG A 1 189 ? -21.532 -8.489 3.680 1.00 68.56 189 ARG A N 1
ATOM 1536 C CA . ARG A 1 189 ? -20.604 -8.861 2.606 1.00 68.56 189 ARG A CA 1
ATOM 1537 C C . ARG A 1 189 ? -19.211 -8.339 2.909 1.00 68.56 189 ARG A C 1
ATOM 1539 O O . ARG A 1 189 ? -19.063 -7.349 3.617 1.00 68.56 189 ARG A O 1
ATOM 1546 N N . ASN A 1 190 ? -18.211 -8.969 2.299 1.00 60.94 190 ASN A N 1
ATOM 1547 C CA . ASN A 1 190 ? -16.834 -8.495 2.365 1.00 60.94 190 ASN A CA 1
ATOM 1548 C C . ASN A 1 190 ? -16.740 -7.071 1.818 1.00 60.94 190 ASN A C 1
ATOM 1550 O O . ASN A 1 190 ? -16.968 -6.851 0.629 1.00 60.94 190 ASN A O 1
ATOM 1554 N N . LEU A 1 191 ? -16.373 -6.135 2.690 1.00 68.88 191 LEU A N 1
ATOM 1555 C CA . LEU A 1 191 ? -16.212 -4.726 2.357 1.00 68.88 191 LEU A CA 1
ATOM 1556 C C . LEU A 1 191 ? -14.753 -4.318 2.572 1.00 68.88 191 LEU A C 1
ATOM 1558 O O . LEU A 1 191 ? -14.138 -4.666 3.583 1.00 68.88 191 LEU A O 1
ATOM 1562 N N . SER A 1 192 ? -14.197 -3.590 1.605 1.00 68.25 192 SER A N 1
ATOM 1563 C CA . SER A 1 192 ? -12.876 -2.968 1.699 1.00 68.25 192 SER A CA 1
ATOM 1564 C C . SER A 1 192 ? -13.036 -1.460 1.616 1.00 68.25 192 SER A C 1
ATOM 1566 O O . SER A 1 192 ? -13.517 -0.942 0.614 1.00 68.25 192 SER A O 1
ATOM 1568 N N . MET A 1 193 ? -12.615 -0.765 2.667 1.00 75.75 193 MET A N 1
ATOM 1569 C CA . MET A 1 193 ? -12.673 0.692 2.744 1.00 75.75 193 MET A CA 1
ATOM 1570 C C . MET A 1 193 ? -11.255 1.251 2.711 1.00 75.75 193 MET A C 1
ATOM 1572 O O . MET A 1 193 ? -10.452 0.950 3.594 1.00 75.75 193 MET A O 1
ATOM 1576 N N . GLY A 1 194 ? -10.942 2.056 1.697 1.00 77.00 194 GLY A N 1
ATOM 1577 C CA . GLY A 1 194 ? -9.695 2.810 1.644 1.00 77.00 194 GLY A CA 1
ATOM 1578 C C . GLY A 1 194 ? -9.809 4.084 2.463 1.00 77.00 194 GLY A C 1
ATOM 1579 O O . GLY A 1 194 ? -10.524 4.995 2.063 1.00 77.00 194 GLY A O 1
ATOM 1580 N N . MET A 1 195 ? -9.109 4.175 3.590 1.00 75.81 195 MET A N 1
ATOM 1581 C CA . MET A 1 195 ? -9.206 5.343 4.470 1.00 75.81 195 MET A CA 1
ATOM 1582 C C . MET A 1 195 ? -7.910 6.148 4.487 1.00 75.81 195 MET A C 1
ATOM 1584 O O . MET A 1 195 ? -6.819 5.598 4.648 1.00 75.81 195 MET A O 1
ATOM 1588 N N . ASN A 1 196 ? -8.031 7.474 4.390 1.00 76.00 196 ASN A N 1
ATOM 1589 C CA . ASN A 1 196 ? -6.921 8.369 4.687 1.00 76.00 196 ASN A CA 1
ATOM 1590 C C . ASN A 1 196 ? -6.710 8.414 6.210 1.00 76.00 196 ASN A C 1
ATOM 1592 O O . ASN A 1 196 ? -7.479 9.045 6.938 1.00 76.00 196 ASN A O 1
ATOM 1596 N N . LEU A 1 197 ? -5.651 7.755 6.688 1.00 72.31 197 LEU A N 1
ATOM 1597 C CA . LEU A 1 197 ? -5.330 7.642 8.116 1.00 72.31 197 LEU A CA 1
ATOM 1598 C C . LEU A 1 197 ? -5.160 8.999 8.811 1.00 72.31 197 LEU A C 1
ATOM 1600 O O . LEU A 1 197 ? -5.540 9.135 9.971 1.00 72.31 197 LEU A O 1
ATOM 1604 N N . ASN A 1 198 ? -4.642 10.017 8.117 1.00 69.75 198 ASN A N 1
ATOM 1605 C CA . ASN A 1 198 ? -4.469 11.350 8.696 1.00 69.75 198 ASN A CA 1
ATOM 1606 C C . ASN A 1 198 ? -5.817 12.035 8.951 1.00 69.75 198 ASN A C 1
ATOM 1608 O O . ASN A 1 198 ? -5.989 12.683 9.984 1.00 69.75 198 ASN A O 1
ATOM 1612 N N . ASN A 1 199 ? -6.775 11.889 8.033 1.00 77.25 199 ASN A N 1
ATOM 1613 C CA . ASN A 1 199 ? -8.120 12.442 8.197 1.00 77.25 199 ASN A CA 1
ATOM 1614 C C . ASN A 1 199 ? -8.898 11.677 9.269 1.00 77.25 199 ASN A C 1
ATOM 1616 O O . ASN A 1 199 ? -9.437 12.297 10.185 1.00 77.25 199 ASN A O 1
ATOM 1620 N N . MET A 1 200 ? -8.849 10.344 9.226 1.00 81.69 200 MET A N 1
ATOM 1621 C CA . MET A 1 200 ? -9.462 9.492 10.244 1.00 81.69 200 MET A CA 1
ATOM 1622 C C . MET A 1 200 ? -8.913 9.809 11.643 1.00 81.69 200 MET A C 1
ATOM 1624 O O . MET A 1 200 ? -9.683 10.013 12.575 1.00 81.69 200 MET A O 1
ATOM 1628 N N . ALA A 1 201 ? -7.591 9.947 11.800 1.00 74.06 201 ALA A N 1
ATOM 1629 C CA . ALA A 1 201 ? -6.978 10.293 13.082 1.00 74.06 201 ALA A CA 1
ATOM 1630 C C . ALA A 1 201 ? -7.383 11.689 13.586 1.00 74.06 201 ALA A C 1
ATOM 1632 O O . ALA A 1 201 ? -7.471 11.898 14.793 1.00 74.06 201 ALA A O 1
ATOM 1633 N N . LYS A 1 202 ? -7.622 12.662 12.694 1.00 76.56 202 LYS A N 1
ATOM 1634 C CA . LYS A 1 202 ? -8.150 13.982 13.082 1.00 76.56 202 LYS A CA 1
ATOM 1635 C C . LYS A 1 202 ? -9.594 13.886 13.568 1.00 76.56 202 LYS A C 1
ATOM 1637 O O . LYS A 1 202 ? -9.908 14.512 14.571 1.00 76.56 202 LYS A O 1
ATOM 1642 N N . MET A 1 203 ? -10.428 13.096 12.894 1.00 82.06 203 MET A N 1
ATOM 1643 C CA . MET A 1 203 ? -11.816 12.859 13.303 1.00 82.06 203 MET A CA 1
ATOM 1644 C C . MET A 1 203 ? -11.883 12.145 14.653 1.00 82.06 203 MET A C 1
ATOM 1646 O O . MET A 1 203 ? -12.571 12.610 15.551 1.00 82.06 203 MET A O 1
ATOM 1650 N N . LEU A 1 204 ? -11.095 11.084 14.846 1.00 78.56 204 LEU A N 1
ATOM 1651 C CA . LEU A 1 204 ? -11.056 10.335 16.107 1.00 78.56 204 LEU A CA 1
ATOM 1652 C C . LEU A 1 204 ? -10.608 11.185 17.309 1.00 78.56 204 LEU A C 1
ATOM 1654 O O . LEU A 1 204 ? -10.982 10.880 18.432 1.00 78.56 204 LEU A O 1
ATOM 1658 N N . LYS A 1 205 ? -9.865 12.284 17.104 1.00 79.12 205 LYS A N 1
ATOM 1659 C CA . LYS A 1 205 ? -9.527 13.236 18.184 1.00 79.12 205 LYS A CA 1
ATOM 1660 C C . LYS A 1 205 ? -10.726 14.035 18.701 1.00 79.12 205 LYS A C 1
ATOM 1662 O O . LYS A 1 205 ? -10.592 14.706 19.721 1.00 79.12 205 LYS A O 1
ATOM 1667 N N . CYS A 1 206 ? -11.848 14.026 17.986 1.00 79.62 206 CYS A N 1
ATOM 1668 C CA . CYS A 1 206 ? -13.087 14.655 18.431 1.00 79.62 206 CYS A CA 1
ATOM 1669 C C . CYS A 1 206 ? -13.908 13.745 19.354 1.00 79.62 206 CYS A C 1
ATOM 1671 O O . CYS A 1 206 ? -14.788 14.260 20.037 1.00 79.62 206 CYS A O 1
ATOM 1673 N N . ALA A 1 207 ? -13.624 12.439 19.381 1.00 80.88 207 ALA A N 1
ATOM 1674 C CA . ALA A 1 207 ? -14.258 11.505 20.300 1.00 80.88 207 ALA A CA 1
ATOM 1675 C C . ALA A 1 207 ? -13.647 11.637 21.705 1.00 80.88 207 ALA A C 1
ATOM 1677 O O . ALA A 1 207 ? -12.426 11.747 21.864 1.00 80.88 207 ALA A O 1
ATOM 1678 N N . GLY A 1 208 ? -14.499 11.626 22.727 1.00 75.69 208 GLY A N 1
ATOM 1679 C CA . GLY A 1 208 ? -14.089 11.400 24.106 1.00 75.69 208 GLY A CA 1
ATOM 1680 C C . GLY A 1 208 ? -13.555 9.979 24.296 1.00 75.69 208 GLY A C 1
ATOM 168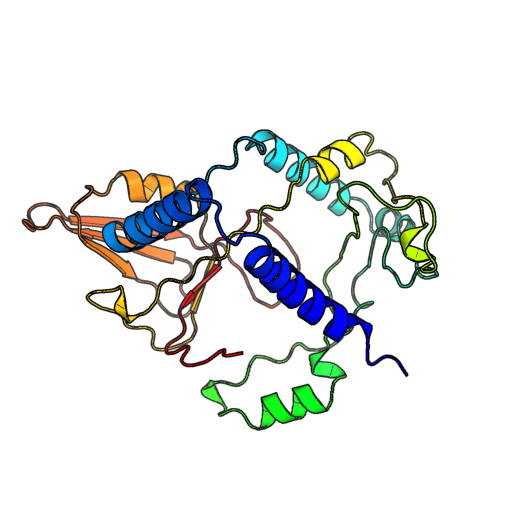1 O O . GLY A 1 208 ? -13.883 9.071 23.539 1.00 75.69 208 GLY A O 1
ATOM 1682 N N . ASN A 1 209 ? -12.734 9.772 25.328 1.00 79.88 209 ASN A N 1
ATOM 1683 C CA . ASN A 1 209 ? -12.140 8.455 25.599 1.00 79.88 209 ASN A CA 1
ATOM 1684 C C . ASN A 1 209 ? -13.182 7.374 25.925 1.00 79.88 209 ASN A C 1
ATOM 1686 O O . ASN A 1 209 ? -12.909 6.198 25.714 1.00 79.88 209 ASN A O 1
ATOM 1690 N N . ASP A 1 210 ? -14.341 7.783 26.443 1.00 82.62 210 ASP A N 1
ATOM 1691 C CA . ASP A 1 210 ? -15.430 6.892 26.845 1.00 82.62 210 ASP A CA 1
ATOM 1692 C C . ASP A 1 210 ? -16.590 6.903 25.833 1.00 82.62 210 ASP A C 1
ATOM 1694 O O . ASP A 1 210 ? -17.627 6.298 26.089 1.00 82.62 210 ASP A O 1
ATOM 1698 N N . ASP A 1 211 ? -16.453 7.608 24.703 1.00 82.19 211 ASP A N 1
ATOM 1699 C CA . ASP A 1 211 ? -17.516 7.697 23.702 1.00 82.19 211 ASP A CA 1
ATOM 1700 C C . ASP A 1 211 ? -17.671 6.374 22.936 1.00 82.19 211 ASP A C 1
ATOM 1702 O O . ASP A 1 211 ? -16.705 5.689 22.588 1.00 82.19 211 ASP A O 1
ATOM 1706 N N . ILE A 1 212 ? -18.915 6.045 22.606 1.00 87.00 212 ILE A N 1
ATOM 1707 C CA . ILE A 1 212 ? -19.277 4.928 21.743 1.00 87.00 212 ILE A CA 1
ATOM 1708 C C . ILE A 1 212 ? -19.047 5.358 20.295 1.00 87.00 212 ILE A C 1
ATOM 1710 O O . ILE A 1 212 ? -19.647 6.319 19.812 1.00 87.00 212 ILE A O 1
ATOM 1714 N N . ILE A 1 213 ? -18.191 4.626 19.582 1.00 88.75 213 ILE A N 1
ATOM 1715 C CA . ILE A 1 213 ? -17.878 4.894 18.176 1.00 88.75 213 ILE A CA 1
ATOM 1716 C C . ILE A 1 213 ? -18.605 3.892 17.280 1.00 88.75 213 ILE A C 1
ATOM 1718 O O . ILE A 1 213 ? -18.364 2.688 17.350 1.00 88.75 213 ILE A O 1
ATOM 1722 N N . THR A 1 214 ? -19.445 4.395 16.376 1.00 88.44 214 THR A N 1
ATOM 1723 C CA . THR A 1 214 ? -20.105 3.591 15.340 1.00 88.44 214 THR A CA 1
ATOM 1724 C C . THR A 1 214 ? -19.556 3.944 13.962 1.00 88.44 214 THR A C 1
ATOM 1726 O O . THR A 1 214 ? -19.538 5.111 13.579 1.00 88.44 214 THR A O 1
ATOM 1729 N N . ILE A 1 215 ? -19.149 2.932 13.192 1.00 91.50 215 ILE A N 1
ATOM 1730 C CA . ILE A 1 215 ? -18.681 3.086 11.808 1.00 91.50 215 ILE A CA 1
ATOM 1731 C C . ILE A 1 215 ? -19.741 2.510 10.870 1.00 91.50 215 ILE A C 1
ATOM 1733 O O . ILE A 1 215 ? -20.133 1.350 11.018 1.00 91.50 215 ILE A O 1
ATOM 1737 N N . LYS A 1 216 ? -20.200 3.306 9.904 1.00 90.25 216 LYS A N 1
ATOM 1738 C CA . LYS A 1 216 ? -21.188 2.901 8.896 1.00 90.25 216 LYS A CA 1
ATOM 1739 C C . LYS A 1 216 ? -20.655 3.168 7.498 1.00 90.25 216 LYS A C 1
ATOM 1741 O O . LYS A 1 216 ? -20.134 4.245 7.226 1.00 90.25 216 LYS A O 1
ATOM 1746 N N . ALA A 1 217 ? -20.812 2.189 6.619 1.00 88.62 217 ALA A N 1
ATOM 1747 C CA . ALA A 1 217 ? -20.523 2.319 5.201 1.00 88.62 217 ALA A CA 1
ATOM 1748 C C . ALA A 1 217 ? -21.478 1.418 4.418 1.00 88.62 217 ALA A C 1
ATOM 1750 O O . ALA A 1 217 ? -21.691 0.263 4.800 1.00 88.62 217 ALA A O 1
ATOM 1751 N N . ASP A 1 218 ? -22.028 1.951 3.332 1.00 85.69 218 ASP A N 1
ATOM 1752 C CA . ASP A 1 218 ? -22.871 1.196 2.410 1.00 85.69 218 ASP A CA 1
ATOM 1753 C C . ASP A 1 218 ? -22.024 0.534 1.312 1.00 85.69 218 ASP A C 1
ATOM 1755 O O . ASP A 1 218 ? -20.966 1.034 0.919 1.00 85.69 218 ASP A O 1
ATOM 1759 N N . ASP A 1 219 ? -22.498 -0.607 0.801 1.00 75.62 219 ASP A N 1
ATOM 1760 C CA . ASP A 1 219 ? -21.850 -1.335 -0.297 1.00 75.62 219 ASP A CA 1
ATOM 1761 C C . ASP A 1 219 ? -21.838 -0.460 -1.565 1.00 75.62 219 ASP A C 1
ATOM 1763 O O . ASP A 1 219 ? -22.890 -0.125 -2.112 1.00 75.62 219 ASP A O 1
ATOM 1767 N N . GLY A 1 220 ? -20.644 -0.062 -2.015 1.00 70.88 220 GLY A N 1
ATOM 1768 C CA . GLY A 1 220 ? -20.452 0.824 -3.167 1.00 70.88 220 GLY A CA 1
ATOM 1769 C C . GLY A 1 220 ? -20.503 2.328 -2.870 1.00 70.88 220 GLY A C 1
ATOM 1770 O O . GLY A 1 220 ? -20.419 3.108 -3.818 1.00 70.88 220 GLY A O 1
ATOM 1771 N N . SER A 1 221 ? -20.614 2.738 -1.601 1.00 78.00 221 SER A N 1
ATOM 1772 C CA . SER A 1 221 ? -20.453 4.143 -1.205 1.00 78.00 221 SER A CA 1
ATOM 1773 C C . SER A 1 221 ? -19.001 4.603 -1.373 1.00 78.00 221 SER A C 1
ATOM 1775 O O . SER A 1 221 ? -18.061 3.840 -1.135 1.00 78.00 221 SER A O 1
ATOM 1777 N N . ASP A 1 222 ? -18.813 5.864 -1.751 1.00 85.94 222 ASP A N 1
ATOM 1778 C CA . ASP A 1 222 ? -17.528 6.562 -1.727 1.00 85.94 222 ASP A CA 1
ATOM 1779 C C . ASP A 1 222 ? -17.297 7.310 -0.408 1.00 85.94 222 ASP A C 1
ATOM 1781 O O . ASP A 1 222 ? -16.291 8.001 -0.268 1.00 85.94 222 ASP A O 1
ATOM 1785 N N . THR A 1 223 ? -18.178 7.142 0.581 1.00 87.94 223 THR A N 1
ATOM 1786 C CA . THR A 1 223 ? -18.043 7.735 1.913 1.00 87.94 223 THR A CA 1
ATOM 1787 C C . THR A 1 223 ? -18.245 6.718 3.035 1.00 87.94 223 THR A C 1
ATOM 1789 O O . THR A 1 223 ? -18.902 5.684 2.887 1.00 87.94 223 THR A O 1
ATOM 1792 N N . VAL A 1 224 ? -17.635 7.014 4.181 1.00 91.00 224 VAL A N 1
ATOM 1793 C CA . VAL A 1 224 ? -17.817 6.307 5.452 1.00 91.00 224 VAL A CA 1
ATOM 1794 C C . VAL A 1 224 ? -18.236 7.310 6.520 1.00 91.00 224 VAL A C 1
ATOM 1796 O O . VAL A 1 224 ? -17.688 8.413 6.605 1.00 91.00 224 VAL A O 1
ATOM 1799 N N . THR A 1 225 ? -19.188 6.916 7.358 1.00 91.69 225 THR A N 1
ATOM 1800 C CA . THR A 1 225 ? -19.686 7.723 8.470 1.00 91.69 225 THR A CA 1
ATOM 1801 C C . THR A 1 225 ? -19.139 7.197 9.790 1.00 91.69 225 THR A C 1
ATOM 1803 O O . THR A 1 225 ? -19.237 6.005 10.088 1.00 91.69 225 THR A O 1
ATOM 1806 N N . PHE A 1 226 ? -18.596 8.102 10.597 1.00 91.69 226 PHE A N 1
ATOM 1807 C CA . PHE A 1 226 ? -18.209 7.875 11.981 1.00 91.69 226 PHE A CA 1
ATOM 1808 C C . PHE A 1 226 ? -19.173 8.637 12.882 1.00 91.69 226 PHE A C 1
ATOM 1810 O O . PHE A 1 226 ? -19.287 9.855 12.767 1.00 91.69 226 PHE A O 1
ATOM 1817 N N . MET A 1 227 ? -19.846 7.922 13.774 1.00 88.50 227 MET A N 1
ATOM 1818 C CA . MET A 1 227 ? -20.715 8.506 14.788 1.00 88.50 227 MET A CA 1
ATOM 1819 C C . MET A 1 227 ? -20.051 8.342 16.151 1.00 88.50 227 MET A C 1
ATOM 1821 O O . MET A 1 227 ? -19.655 7.226 16.492 1.00 88.50 227 MET A O 1
ATOM 1825 N N . PHE A 1 228 ? -19.935 9.421 16.918 1.00 90.19 228 PHE A N 1
ATOM 1826 C CA . PHE A 1 228 ? -19.428 9.402 18.291 1.00 90.19 228 PHE A CA 1
ATOM 1827 C C . PHE A 1 228 ? -20.556 9.789 19.237 1.00 90.19 228 PHE A C 1
ATOM 1829 O O . PHE A 1 228 ? -21.103 10.887 19.126 1.00 90.19 228 PHE A O 1
ATOM 1836 N N . GLU A 1 229 ? -20.911 8.891 20.144 1.00 87.94 229 GLU A N 1
ATOM 1837 C CA . GLU A 1 229 ? -21.993 9.070 21.106 1.00 87.94 229 GLU A CA 1
ATOM 1838 C C . GLU A 1 229 ? -21.430 9.022 22.524 1.00 87.94 229 GLU A C 1
ATOM 1840 O O . GLU A 1 229 ? -20.787 8.050 22.916 1.00 87.94 229 GLU A O 1
ATOM 1845 N N . SER A 1 230 ? -21.682 10.065 23.313 1.00 86.62 230 SER A N 1
ATOM 1846 C CA . SER A 1 230 ? -21.303 10.043 24.724 1.00 86.62 230 SER A CA 1
ATOM 1847 C C . SER A 1 230 ? -22.132 9.005 25.491 1.00 86.62 230 SER A C 1
ATOM 1849 O O . SER A 1 230 ? -23.324 8.876 25.209 1.00 86.62 230 SER A O 1
ATOM 1851 N N . PRO A 1 231 ? -21.591 8.326 26.522 1.00 83.50 231 PRO A N 1
ATOM 1852 C CA . PRO A 1 231 ? -22.358 7.372 27.332 1.00 83.50 231 PRO A CA 1
ATOM 1853 C C . PRO A 1 231 ? -23.621 7.966 27.968 1.00 83.50 231 PRO A C 1
ATOM 1855 O O . PRO A 1 231 ? -24.581 7.253 28.251 1.00 83.50 231 PRO A O 1
ATOM 1858 N N . THR A 1 232 ? -23.624 9.279 28.211 1.00 87.38 232 THR A N 1
ATOM 1859 C CA . THR A 1 232 ? -24.768 10.032 28.744 1.00 87.38 232 THR A CA 1
ATOM 1860 C C . THR A 1 232 ? -25.777 10.463 27.679 1.00 87.38 232 THR A C 1
ATOM 1862 O O . THR A 1 232 ? -26.809 11.033 28.031 1.00 87.38 232 THR A O 1
ATOM 1865 N N . GLN A 1 233 ? -25.499 10.192 26.399 1.00 80.38 233 GLN A N 1
ATOM 1866 C CA . GLN A 1 233 ? -26.305 10.531 25.216 1.00 80.38 233 GLN A CA 1
ATOM 1867 C C . GLN A 1 233 ? -26.619 12.026 25.042 1.00 80.38 233 GLN A C 1
ATOM 1869 O O . GLN A 1 233 ? -27.495 12.406 24.267 1.00 80.38 233 GLN A O 1
ATOM 1874 N N . ASP A 1 234 ? -25.910 12.907 25.745 1.00 86.31 234 ASP A N 1
ATOM 1875 C CA . ASP A 1 234 ? -26.079 14.360 25.662 1.00 86.31 234 ASP A CA 1
ATOM 1876 C C . ASP A 1 234 ? -25.341 14.972 24.462 1.00 86.31 234 ASP A C 1
ATOM 1878 O O . ASP A 1 234 ? -25.655 16.089 24.042 1.00 86.31 234 ASP A O 1
ATOM 1882 N N . LYS A 1 235 ? -24.367 14.245 23.903 1.00 82.81 235 LYS A N 1
ATOM 1883 C CA . LYS A 1 235 ? -23.582 14.653 22.735 1.00 82.81 235 LYS A CA 1
ATOM 1884 C C . LYS A 1 235 ? -23.478 13.517 21.732 1.00 82.81 235 LYS A C 1
ATOM 1886 O O . LYS A 1 235 ? -23.070 12.412 22.082 1.00 82.81 235 LYS A O 1
ATOM 1891 N N . ILE A 1 236 ? -23.813 13.841 20.487 1.00 90.19 236 ILE A N 1
ATOM 1892 C CA . ILE A 1 236 ? -23.670 12.967 19.326 1.00 90.19 236 ILE A CA 1
ATOM 1893 C C . ILE A 1 236 ? -22.980 13.778 18.229 1.00 90.19 236 ILE A C 1
ATOM 1895 O O . ILE A 1 236 ? -23.418 14.888 17.911 1.00 90.19 236 ILE A O 1
ATOM 1899 N N . TYR A 1 237 ? -21.899 13.237 17.676 1.00 85.88 237 TYR A N 1
ATOM 1900 C CA . TYR A 1 237 ? -21.175 13.824 16.555 1.00 85.88 237 TYR A CA 1
ATOM 1901 C C . TYR A 1 237 ? -21.189 12.871 15.369 1.00 85.88 237 TYR A C 1
ATOM 1903 O O . TYR A 1 237 ? -20.705 11.750 15.485 1.00 85.88 237 TYR A O 1
ATOM 1911 N N . ASP A 1 238 ? -21.663 13.355 14.225 1.00 91.19 238 ASP A N 1
ATOM 1912 C CA . ASP A 1 238 ? -21.638 12.619 12.966 1.00 91.19 238 ASP A CA 1
ATOM 1913 C C . ASP A 1 238 ? -20.598 13.238 12.032 1.00 91.19 238 ASP A C 1
ATOM 1915 O O . ASP A 1 238 ? -20.675 14.415 11.670 1.00 91.19 238 ASP A O 1
ATOM 1919 N N . PHE A 1 239 ? -19.615 12.435 11.639 1.00 88.62 239 PHE A N 1
ATOM 1920 C CA . PHE A 1 239 ? -18.586 12.816 10.687 1.00 88.62 239 PHE A CA 1
ATOM 1921 C C . PHE A 1 239 ? -18.655 11.930 9.453 1.00 88.62 239 PHE A C 1
ATOM 1923 O O . PHE A 1 239 ? -18.661 10.706 9.552 1.00 88.62 239 PHE A O 1
ATOM 1930 N N . GLU A 1 240 ? -18.612 12.551 8.283 1.00 91.75 240 GLU A N 1
ATOM 1931 C CA . GLU A 1 240 ? -18.535 11.857 7.005 1.00 91.75 240 GLU A CA 1
ATOM 1932 C C . GLU A 1 240 ? -17.154 12.075 6.381 1.00 91.75 240 GLU A C 1
ATOM 1934 O O . GLU A 1 240 ? -16.628 13.191 6.362 1.00 91.75 240 GLU A O 1
ATOM 1939 N N . MET A 1 241 ? -16.543 10.993 5.901 1.00 87.38 241 MET A N 1
ATOM 1940 C CA . MET A 1 241 ? -15.237 11.015 5.254 1.00 87.38 241 MET A CA 1
ATOM 1941 C C . MET A 1 241 ? -15.319 10.332 3.896 1.00 87.38 241 MET A C 1
ATOM 1943 O O . MET A 1 241 ? -15.775 9.195 3.798 1.00 87.38 241 MET A O 1
ATOM 1947 N N . ASN A 1 242 ? -14.783 10.994 2.871 1.00 87.12 242 ASN A N 1
ATOM 1948 C CA . ASN A 1 242 ? -14.598 10.378 1.564 1.00 87.12 242 ASN A CA 1
ATOM 1949 C C . ASN A 1 242 ? -13.582 9.235 1.663 1.00 87.12 242 ASN A C 1
ATOM 1951 O O . ASN A 1 242 ? -12.456 9.409 2.145 1.00 87.12 242 ASN A O 1
ATOM 1955 N N . LEU A 1 243 ? -13.991 8.071 1.183 1.00 81.12 243 LEU A N 1
ATOM 1956 C CA . LEU A 1 243 ? -13.138 6.929 0.949 1.00 81.12 243 LEU A CA 1
ATOM 1957 C C . LEU A 1 243 ? -12.217 7.217 -0.233 1.00 81.12 243 LEU A C 1
ATOM 1959 O O . LEU A 1 243 ? -12.559 7.880 -1.211 1.00 81.12 243 LEU A O 1
ATOM 1963 N N . LEU A 1 244 ? -11.008 6.690 -0.135 1.00 76.06 244 LEU A N 1
ATOM 1964 C CA . LEU A 1 244 ? -10.077 6.655 -1.244 1.00 76.06 244 LEU A CA 1
ATOM 1965 C C . LEU A 1 244 ? -10.587 5.613 -2.246 1.00 76.06 244 LEU A C 1
ATOM 1967 O O . LEU A 1 244 ? -10.822 4.457 -1.884 1.00 76.06 244 LEU A O 1
ATOM 1971 N N . GLY A 1 245 ? -10.767 6.023 -3.501 1.00 54.06 245 GLY A N 1
ATOM 1972 C CA . GLY A 1 245 ? -11.223 5.138 -4.567 1.00 54.06 245 GLY A CA 1
ATOM 1973 C C . GLY A 1 245 ? -10.182 4.068 -4.888 1.00 54.06 245 GLY A C 1
ATOM 1974 O O . GLY A 1 245 ? -9.295 4.296 -5.703 1.00 54.06 245 GLY A O 1
ATOM 1975 N N . PHE A 1 246 ? -10.308 2.881 -4.294 1.00 52.59 246 PHE A N 1
ATOM 1976 C CA . PHE A 1 246 ? -9.552 1.702 -4.712 1.00 52.59 246 PHE A CA 1
ATOM 1977 C C . PHE A 1 246 ? -10.469 0.774 -5.496 1.00 52.59 246 PHE A C 1
ATOM 1979 O O . PHE A 1 246 ? -11.191 -0.049 -4.937 1.00 52.59 246 PHE A O 1
ATOM 1986 N N . SER A 1 247 ? -10.423 0.879 -6.822 1.00 37.56 247 SER A N 1
ATOM 1987 C CA . SER A 1 247 ? -10.885 -0.228 -7.651 1.00 37.56 247 SER A CA 1
ATOM 1988 C C . SER A 1 247 ? -9.844 -1.344 -7.542 1.00 37.56 247 SER A C 1
ATOM 1990 O O . SER A 1 247 ? -8.666 -1.133 -7.824 1.00 37.56 247 SER A O 1
ATOM 1992 N N . PHE A 1 248 ? -10.257 -2.564 -7.189 1.00 39.16 248 PHE A N 1
ATOM 1993 C CA . PHE A 1 248 ? -9.405 -3.764 -7.277 1.00 39.16 248 PHE A CA 1
ATOM 1994 C C . PHE A 1 248 ? -9.040 -4.129 -8.742 1.00 39.16 248 PHE A C 1
ATOM 1996 O O . PHE A 1 248 ? -8.664 -5.261 -9.042 1.00 39.16 248 PHE A O 1
ATOM 2003 N N . SER A 1 249 ? -9.143 -3.171 -9.672 1.00 31.81 249 SER A N 1
ATOM 2004 C CA . SER A 1 249 ? -9.007 -3.348 -11.111 1.00 31.81 249 SER A CA 1
ATOM 2005 C C . SER A 1 249 ? -8.634 -2.052 -11.866 1.00 31.81 249 SER A C 1
ATOM 2007 O O . SER A 1 249 ? -9.295 -1.751 -12.852 1.00 31.81 249 SER A O 1
ATOM 2009 N N . SER A 1 250 ? -7.625 -1.263 -11.459 1.00 28.80 250 SER A N 1
ATOM 2010 C CA . SER A 1 250 ? -6.889 -0.352 -12.380 1.00 28.80 250 SER A CA 1
ATOM 2011 C C . SER A 1 250 ? -5.636 0.284 -11.725 1.00 28.80 250 SER A C 1
ATOM 2013 O O . SER A 1 250 ? -5.620 0.421 -10.505 1.00 28.80 250 SER A O 1
ATOM 2015 N N . PRO A 1 251 ? -4.575 0.658 -12.482 1.00 35.53 251 PRO A N 1
ATOM 2016 C CA . PRO A 1 251 ? -3.191 0.717 -12.003 1.00 35.53 251 PRO A CA 1
ATOM 2017 C C . PRO A 1 251 ? -2.621 2.122 -11.710 1.00 35.53 251 PRO A C 1
ATOM 2019 O O . PRO A 1 251 ? -1.405 2.291 -11.806 1.00 35.53 251 PRO A O 1
ATOM 2022 N N . TYR A 1 252 ? -3.428 3.118 -11.330 1.00 28.91 252 TYR A N 1
ATOM 2023 C CA . TYR A 1 252 ? -2.905 4.454 -11.014 1.00 28.91 252 TYR A CA 1
ATOM 2024 C C . TYR A 1 252 ? -3.523 5.095 -9.768 1.00 28.91 252 TYR A C 1
ATOM 2026 O O . TYR A 1 252 ? -4.732 5.070 -9.573 1.00 28.91 252 TYR A O 1
ATOM 2034 N N . GLU A 1 253 ? -2.606 5.721 -9.028 1.00 27.80 253 GLU A N 1
ATOM 2035 C CA . GLU A 1 253 ? -2.750 6.869 -8.129 1.00 27.80 253 GLU A CA 1
ATOM 2036 C C . GLU A 1 253 ? -3.086 6.634 -6.644 1.00 27.80 253 GLU A C 1
ATOM 2038 O O . GLU A 1 253 ? -4.060 6.001 -6.256 1.00 27.80 253 GLU A O 1
ATOM 2043 N N . PHE A 1 254 ? -2.203 7.236 -5.834 1.00 25.53 254 PHE A N 1
ATOM 2044 C CA . PHE A 1 254 ? -2.146 7.368 -4.376 1.00 25.53 254 PHE A CA 1
ATOM 2045 C C . PHE A 1 254 ? -1.578 6.182 -3.591 1.00 25.53 254 PHE A C 1
ATOM 2047 O O . PHE A 1 254 ? -2.279 5.329 -3.053 1.00 25.53 254 PHE A O 1
ATOM 2054 N N . LEU A 1 255 ? -0.249 6.210 -3.436 1.00 33.06 255 LEU A N 1
ATOM 2055 C CA . LEU A 1 255 ? 0.491 5.414 -2.459 1.00 33.06 255 LEU A CA 1
ATOM 2056 C C . LEU A 1 255 ? 0.546 6.135 -1.096 1.00 33.06 255 LEU A C 1
ATOM 2058 O O . LEU A 1 255 ? 1.604 6.295 -0.503 1.00 33.06 255 LEU A O 1
ATOM 2062 N N . THR A 1 256 ? -0.604 6.557 -0.569 1.00 27.45 256 THR A N 1
ATOM 2063 C CA . THR A 1 256 ? -0.752 6.529 0.895 1.00 27.45 256 THR A CA 1
ATOM 2064 C C . THR A 1 256 ? -0.891 5.059 1.252 1.00 27.45 256 THR A C 1
ATOM 2066 O O . THR A 1 256 ? -1.597 4.365 0.532 1.00 27.45 256 THR A O 1
ATOM 2069 N N . ILE A 1 257 ? -0.221 4.543 2.292 1.00 33.19 257 ILE A N 1
ATOM 2070 C CA . ILE A 1 257 ? -0.539 3.196 2.798 1.00 33.19 257 ILE A CA 1
ATOM 2071 C C . ILE A 1 257 ? -1.995 3.281 3.267 1.00 33.19 257 ILE A C 1
ATOM 2073 O O . ILE A 1 257 ? -2.246 3.859 4.330 1.00 33.19 257 ILE A O 1
ATOM 2077 N N . PRO A 1 258 ? -2.975 2.796 2.488 1.00 34.41 258 PRO A N 1
ATOM 2078 C CA . PRO A 1 258 ? -4.352 2.894 2.901 1.00 34.41 258 PRO A CA 1
ATOM 2079 C C . PRO A 1 258 ? -4.499 1.820 3.965 1.00 34.41 258 PRO A C 1
ATOM 2081 O O . PRO A 1 258 ? -4.110 0.667 3.749 1.00 34.41 258 PRO A O 1
ATOM 2084 N N . LEU A 1 259 ? -5.041 2.164 5.129 1.00 37.19 259 LEU A N 1
ATOM 2085 C CA . LEU A 1 259 ? -5.528 1.103 5.992 1.00 37.19 259 LEU A CA 1
ATOM 2086 C C . LEU A 1 259 ? -6.697 0.461 5.248 1.00 37.19 259 LEU A C 1
ATOM 2088 O O . LEU A 1 259 ? -7.767 1.055 5.146 1.00 37.19 259 LEU A O 1
ATOM 2092 N N . ILE A 1 260 ? -6.467 -0.722 4.685 1.00 38.41 260 ILE A N 1
ATOM 2093 C CA . ILE A 1 260 ? -7.535 -1.539 4.128 1.00 38.41 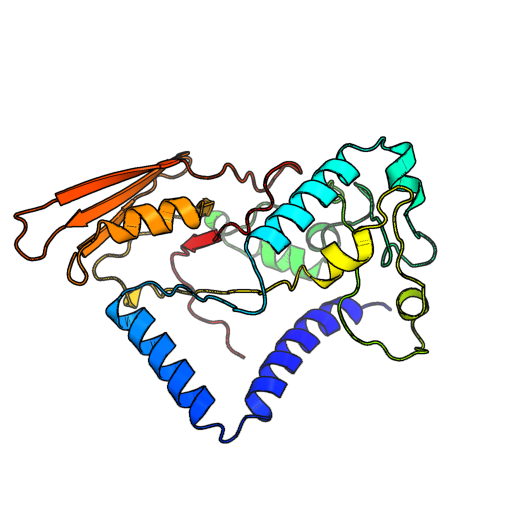260 ILE A CA 1
ATOM 2094 C C . ILE A 1 260 ? -8.144 -2.276 5.312 1.00 38.41 260 ILE A C 1
ATOM 2096 O O . ILE A 1 260 ? -7.619 -3.295 5.766 1.00 38.41 260 ILE A O 1
ATOM 2100 N N . LEU A 1 261 ? -9.240 -1.739 5.841 1.00 40.81 261 LEU A N 1
ATOM 2101 C CA . LEU A 1 261 ? -10.045 -2.479 6.800 1.00 40.81 261 LEU A CA 1
ATOM 2102 C C . LEU A 1 261 ? -10.876 -3.501 6.016 1.00 40.81 261 LEU A C 1
ATOM 2104 O O . LEU A 1 261 ? -11.873 -3.151 5.388 1.00 40.81 261 LEU A O 1
ATOM 2108 N N . CYS A 1 262 ? -10.431 -4.758 6.018 1.00 36.56 262 CYS A N 1
ATOM 2109 C CA . CYS A 1 262 ? -11.203 -5.876 5.484 1.00 36.56 262 CYS A CA 1
ATOM 2110 C C . CYS A 1 262 ? -12.133 -6.400 6.577 1.00 36.56 262 CYS A C 1
ATOM 2112 O O . CYS A 1 262 ? -11.697 -7.123 7.476 1.00 36.56 262 CYS A O 1
ATOM 2114 N N . LEU A 1 263 ? -13.413 -6.050 6.496 1.00 40.59 263 LEU A N 1
ATOM 2115 C CA . LEU A 1 263 ? -14.435 -6.631 7.360 1.00 40.59 263 LEU A CA 1
ATOM 2116 C C . LEU A 1 263 ? -14.950 -7.909 6.685 1.00 40.59 263 LEU A C 1
ATOM 2118 O O . LEU A 1 263 ? -15.456 -7.856 5.566 1.00 40.59 263 LEU A O 1
ATOM 2122 N N . HIS A 1 264 ? -14.740 -9.059 7.332 1.00 37.97 264 HIS A N 1
ATOM 2123 C CA . HIS A 1 264 ? -15.179 -10.367 6.842 1.00 37.97 264 HIS A CA 1
ATOM 2124 C C . HIS A 1 264 ? -16.212 -10.956 7.817 1.00 37.97 264 HIS A C 1
ATOM 2126 O O . HIS A 1 264 ? -15.929 -10.984 9.017 1.00 37.97 264 HIS A O 1
ATOM 2132 N N . PRO A 1 265 ? -17.348 -11.506 7.343 1.00 35.66 265 PRO A N 1
ATOM 2133 C CA . PRO A 1 265 ? -18.415 -12.031 8.201 1.00 35.66 265 PRO A CA 1
ATOM 2134 C C . PRO A 1 265 ? -17.985 -13.153 9.159 1.00 35.66 265 PRO A C 1
ATOM 2136 O O . PRO A 1 265 ? -18.658 -13.410 10.145 1.00 35.66 265 PRO A O 1
ATOM 2139 N N . PHE A 1 266 ? -16.879 -13.845 8.879 1.00 31.44 266 PHE A N 1
ATOM 2140 C CA . PHE A 1 266 ? -16.302 -14.892 9.728 1.00 31.44 266 PHE A CA 1
ATOM 2141 C C . PHE A 1 266 ? -14.881 -15.220 9.252 1.00 31.44 266 PHE A C 1
ATOM 2143 O O . PHE A 1 266 ? -14.710 -15.608 8.100 1.00 31.44 266 PHE A O 1
ATOM 2150 N N . VAL A 1 267 ? -13.869 -15.165 10.122 1.00 27.70 267 VAL A N 1
ATOM 2151 C CA . VAL A 1 267 ? -12.633 -15.953 9.938 1.00 27.70 267 VAL A CA 1
ATOM 2152 C C . VAL A 1 267 ? -12.483 -16.866 11.148 1.00 27.70 267 VAL A C 1
ATOM 2154 O O . VAL A 1 267 ? -11.716 -16.617 12.077 1.00 27.70 267 VAL A O 1
ATOM 2157 N N . LYS A 1 268 ? -13.263 -17.951 11.146 1.00 26.48 268 LYS A N 1
ATOM 2158 C CA . LYS A 1 268 ? -12.917 -19.148 11.911 1.00 26.48 268 LYS A CA 1
ATOM 2159 C C . LYS A 1 268 ? -11.910 -19.935 11.077 1.00 26.48 268 LYS A C 1
ATOM 2161 O O . LYS A 1 268 ? -12.234 -20.379 9.983 1.00 26.48 268 LYS A O 1
ATOM 2166 N N . ASN A 1 269 ? -10.732 -20.134 11.662 1.00 25.22 269 ASN A N 1
ATOM 2167 C CA . ASN A 1 269 ? -9.645 -21.014 11.227 1.00 25.22 269 ASN A CA 1
ATOM 2168 C C . ASN A 1 269 ? -8.718 -20.482 10.126 1.00 25.22 269 ASN A C 1
ATOM 2170 O O . ASN A 1 269 ? -8.958 -20.657 8.938 1.00 25.22 269 ASN A O 1
ATOM 2174 N N . LEU A 1 270 ? -7.552 -20.009 10.568 1.00 21.42 270 LEU A N 1
ATOM 2175 C CA . LEU A 1 270 ? -6.282 -20.396 9.959 1.00 21.42 270 LEU A CA 1
ATOM 2176 C C . LEU A 1 270 ? -5.353 -20.875 11.101 1.00 21.42 270 LEU A C 1
ATOM 2178 O O . LEU A 1 270 ? -4.637 -20.088 11.708 1.00 21.42 270 LEU A O 1
ATOM 2182 N N . PHE A 1 271 ? -5.464 -22.157 11.462 1.00 22.62 271 PHE A N 1
ATOM 2183 C CA . PHE A 1 271 ? -4.390 -22.962 12.077 1.00 22.62 271 PHE A CA 1
ATOM 2184 C C . PHE A 1 271 ? -3.772 -23.765 10.910 1.00 22.62 271 PHE A C 1
ATOM 2186 O O . PHE A 1 271 ? -4.521 -24.162 10.017 1.00 22.62 271 PHE A O 1
ATOM 2193 N N . PHE A 1 272 ? -2.468 -24.012 10.770 1.00 31.33 272 PHE A N 1
ATOM 2194 C CA . PHE A 1 272 ? -1.357 -24.188 11.715 1.00 31.33 272 PHE A CA 1
ATOM 2195 C C . PHE A 1 272 ? -0.151 -23.293 11.397 1.00 31.33 272 PHE A C 1
ATOM 2197 O O . PHE A 1 272 ? 0.033 -22.953 10.206 1.00 31.33 272 PHE A O 1
#

Solvent-accessible surface area (backbone atoms only — not comparable to full-atom values): 17351 Å² total; per-residue (Å²): 146,78,86,51,70,66,55,48,50,55,51,45,51,53,46,45,53,48,48,53,61,68,67,56,82,81,49,67,65,60,52,48,51,53,48,51,52,52,47,42,37,72,74,66,72,57,80,88,84,82,59,90,89,54,55,70,65,50,51,50,52,32,49,56,51,50,52,58,55,68,71,44,56,68,78,61,54,60,72,42,44,31,72,95,40,75,38,65,40,16,32,31,58,54,56,70,50,65,53,60,71,80,74,36,65,68,56,43,51,57,48,68,71,41,58,79,94,69,44,74,87,78,82,82,73,44,40,69,55,70,45,72,46,76,85,78,78,92,74,76,88,73,62,96,46,68,52,75,54,53,77,83,66,71,65,89,95,44,89,60,47,64,59,34,59,60,58,53,67,82,79,86,82,88,84,84,86,58,68,88,79,41,99,77,73,87,55,96,57,80,44,77,48,33,40,56,62,71,59,52,56,56,56,56,68,72,47,59,96,75,37,49,76,46,81,48,69,59,95,88,54,60,46,38,36,42,35,34,32,37,85,83,68,84,45,76,46,83,44,80,42,71,40,49,88,74,63,100,79,69,87,77,86,76,92,61,88,52,57,66,54,71,51,62,79,71,86,84,80,90,79,134

Mean predicted aligned error: 15.97 Å

Secondary structure (DSSP, 8-state):
---SHHHHHHHHHHHHHHHHHHH-S--HHHHHHHHHHHHHHHHHS------TT--HHHHHHHHHHHHHHHTS-HHHHHTTB-GGGTT-SEEE-TTSS--HHHH-HHHHHHHHHS-GGGPPPPPPSS----EEE---S---S--S-HHHHSPPP--TT-TTHHHHHHH-----------GGGSSS---SS-EEEEE-HHHHHHHHTTS-TTPEEEEE--TT-SEEEEEEE-TTSS-EEEEEEEPP---TT---S--S--EEEEE-S-------

InterPro domains:
  IPR000730 Proliferating cell nuclear antigen, PCNA [PR00339] (159-177)
  IPR000730 Proliferating cell nuclear antigen, PCNA [PR00339] (181-205)
  IPR000730 Proliferating cell nuclear antigen, PCNA [PTHR11352] (163-244)
  IPR000730 Proliferating cell nuclear antigen, PCNA [TIGR00590] (163-246)
  IPR022648 Proliferating cell nuclear antigen, PCNA, N-terminal [PF00705] (163-244)
  IPR022659 Proliferating cell nuclear antigen, PCNA, conserved site [PS00293] (186-204)
  IPR046938 DNA clamp superfamily [SSF55979] (163-245)

Foldseek 3Di:
DPPPDVCCVVVVVVVVVVVVVVVPPDPPVVVVVVVVVVVCCLQQVDDDDDDPLADPVLVVVLVVLVVVVVPDDPVLQCVQADVVLVRLAFKDAAQSAADCCVPPPVNVVVLVPDDPQPRDDDDPHTGRAMDTNDDEDDDDCDDPRVNSNDDHRDRPPCPCRVVSVRSPPPDDDDDDDDQVSDPDDDDPGWDWFFDDPVVVVVVCVVADSQWDWDWDDDDPDQKIWIWTAHPVRPDIDIDIDGTDDDDPDDHDDDPPVTPTPTDDPDDDDDDD

Sequence (272 aa):
MNLMSSSLAHHRLASAANKLASRHHRDTHLQSLCADVSRTLSETGALLVKDPRCTVEDNDHFIDMMEKYFSSPHEFKIRQERPHLHYQVGVTPEKVEVPRCLVDEEMQKKVKEMPREHQPHTPVGADLKWRYFWRIGPRPSLTRFQELNAEPVIPKGFPEWKEAMDSSQVALVALLLRSEGFEHYRCDRNLSMGMNLNNMAKMLKCAGNDDIITIKADDGSDTVTFMFESPTQDKIYDFEMNLLGFSFSSPYEFLTIPLILCLHPFVKNLFF

Organism: Vicia faba (NCBI:txid3906)